Protein AF-A0A2R6BVG4-F1 (afdb_monomer_lite)

InterPro domains:
  IPR000515 ABC transporter type 1, transmembrane domain MetI-like [PF00528] (64-226)
  IPR000515 ABC transporter type 1, transmembrane domain MetI-like [PS50928] (46-227)
  IPR000515 ABC transporter type 1, transmembrane domain MetI-like [cd06261] (46-226)
  IPR035906 MetI-like superfamily [G3DSA:1.10.3720.10] (34-227)
  IPR035906 MetI-like superfamily [SSF161098] (40-226)

Secondary structure (DSSP, 8-state):
---TTS-HHHHHHHHHHHHHSSSS----B-STTTTSBHHHHHHHHHHHHHHHHHHHHHHHHHHHHHHHHHHHHTTTSHHHHHHHHHHHHHHTS-HHHHHHHHHIIIIIIS-SS-SS--GGGTSS-GGG-HHHHHHHHHHHHHHHHHHHHHHHHHHHHHHHHHHTTSHHHHHHHHTT--HHIIIIIIIHHHHTHHHHHHHHHHHHHHHHHHHHHHHHTT-SSHHHHH-

Sequence (227 aa):
MFGLNQPLWAQFILYLKQTFMSFPPSFGVSFSYYPLSVWTVVMEYLPWTLLLIIVSQGIAWPLGLLLGAVLAWRRGSLLDSAVMGVSTFMWGVPSYWLATLLIFVFAVKLHFFPAALTGNIVSGNPLLNISTILRHSFLPILTLVILNLPLHALVMRNTMVNIRQEDFVTAAEARGLKRTTLLFGHAARNAMLPSITNIALSFGTILSGAYLVEIVYSYPGMGYLIT

pLDDT: mean 86.71, std 9.21, range [50.5, 96.5]

Structure (mmCIF, N/CA/C/O backbone):
data_AF-A0A2R6BVG4-F1
#
_entry.id   AF-A0A2R6BVG4-F1
#
loop_
_atom_site.group_PDB
_atom_site.id
_atom_site.type_symbol
_atom_site.label_atom_id
_atom_site.label_alt_id
_atom_site.label_comp_id
_atom_site.label_asym_id
_atom_site.label_entity_id
_atom_site.label_seq_id
_atom_site.pdbx_PDB_ins_code
_atom_site.Cartn_x
_atom_site.Cartn_y
_atom_site.Cartn_z
_atom_site.occupancy
_atom_site.B_iso_or_equiv
_atom_site.auth_seq_id
_atom_site.auth_comp_id
_atom_site.auth_asym_id
_atom_site.auth_atom_id
_atom_site.pdbx_PDB_model_num
ATOM 1 N N . MET A 1 1 ? 33.932 -3.166 -23.507 1.00 60.66 1 MET A N 1
ATOM 2 C CA . MET A 1 1 ? 32.932 -3.028 -22.427 1.00 60.66 1 MET A CA 1
ATOM 3 C C . MET A 1 1 ? 32.716 -4.344 -21.681 1.00 60.66 1 MET A C 1
ATOM 5 O O . MET A 1 1 ? 32.915 -4.329 -20.481 1.00 60.66 1 MET A O 1
ATOM 9 N N . PHE A 1 2 ? 32.460 -5.476 -22.357 1.00 69.56 2 PHE A N 1
ATOM 10 C CA . PHE A 1 2 ? 32.123 -6.758 -21.696 1.00 69.56 2 PHE A CA 1
ATOM 11 C C . PHE A 1 2 ? 33.255 -7.798 -21.549 1.00 69.56 2 PHE A C 1
ATOM 13 O O . PHE A 1 2 ? 33.040 -8.851 -20.968 1.00 69.56 2 PHE A O 1
ATOM 20 N N . GLY A 1 3 ? 34.459 -7.553 -22.080 1.00 74.62 3 GLY A N 1
ATOM 21 C CA . GLY A 1 3 ? 35.582 -8.491 -21.909 1.00 74.62 3 GLY A CA 1
ATOM 22 C C . GLY A 1 3 ? 35.384 -9.871 -22.558 1.00 74.62 3 GLY A C 1
ATOM 23 O O . GLY A 1 3 ? 36.036 -10.816 -22.136 1.00 74.62 3 GLY A O 1
ATOM 24 N N . LEU A 1 4 ? 34.534 -9.985 -23.591 1.00 82.44 4 LEU A N 1
ATOM 25 C CA . LEU A 1 4 ? 34.110 -11.257 -24.214 1.00 82.44 4 LEU A CA 1
ATOM 26 C C . LEU A 1 4 ? 35.254 -12.150 -24.729 1.00 82.44 4 LEU A C 1
ATOM 28 O O . LEU A 1 4 ? 35.057 -13.342 -24.933 1.00 82.44 4 LEU A O 1
ATOM 32 N N . ASN A 1 5 ? 36.452 -11.589 -24.899 1.00 88.00 5 ASN A N 1
ATOM 33 C CA . ASN A 1 5 ? 37.649 -12.310 -25.336 1.00 88.00 5 ASN A CA 1
ATOM 34 C C . ASN A 1 5 ? 38.472 -12.893 -24.166 1.00 88.00 5 ASN A C 1
ATOM 36 O O . ASN A 1 5 ? 39.541 -13.451 -24.393 1.00 88.00 5 ASN A O 1
ATOM 40 N N . GLN A 1 6 ? 38.033 -12.716 -22.915 1.00 88.75 6 GLN A N 1
ATOM 41 C CA . GLN A 1 6 ? 38.738 -13.165 -21.710 1.00 88.75 6 GLN A CA 1
ATOM 42 C C . GLN A 1 6 ? 38.086 -14.421 -21.103 1.00 88.75 6 GLN A C 1
ATOM 44 O O . GLN A 1 6 ? 36.905 -14.672 -21.346 1.00 88.75 6 GLN A O 1
ATOM 49 N N . PRO A 1 7 ? 38.808 -15.197 -20.270 1.00 92.75 7 PRO A N 1
ATOM 50 C CA . PRO A 1 7 ? 38.220 -16.298 -19.505 1.00 92.75 7 PRO A CA 1
ATOM 51 C C . PRO A 1 7 ? 37.043 -15.840 -18.624 1.00 92.75 7 PRO A C 1
ATOM 53 O O . PRO A 1 7 ? 37.047 -14.717 -18.122 1.00 92.75 7 PRO A O 1
ATOM 56 N N . LEU A 1 8 ? 36.072 -16.726 -18.367 1.00 90.12 8 LEU A N 1
ATOM 57 C CA . LEU A 1 8 ? 34.840 -16.409 -17.616 1.00 90.12 8 LEU A CA 1
ATOM 58 C C . LEU A 1 8 ? 35.095 -15.749 -16.252 1.00 90.12 8 LEU A C 1
ATOM 60 O O . LEU A 1 8 ? 34.403 -14.803 -15.882 1.00 90.12 8 LEU A O 1
ATOM 64 N N . TRP A 1 9 ? 36.109 -16.205 -15.513 1.00 91.50 9 TRP A N 1
ATOM 65 C CA . TRP A 1 9 ? 36.458 -15.625 -14.213 1.00 91.50 9 TRP A CA 1
ATOM 66 C C . TRP A 1 9 ? 36.916 -14.164 -14.339 1.00 91.50 9 TRP A C 1
ATOM 68 O O . TRP A 1 9 ? 36.569 -13.331 -13.505 1.00 91.50 9 TRP A O 1
ATOM 78 N N . ALA A 1 10 ? 37.645 -13.830 -15.407 1.00 90.00 10 ALA A N 1
ATOM 79 C CA . ALA A 1 10 ? 38.103 -12.472 -15.670 1.00 90.00 10 ALA A CA 1
ATOM 80 C C . ALA A 1 10 ? 36.938 -11.574 -16.115 1.00 90.00 10 ALA A C 1
ATOM 82 O O . ALA A 1 10 ? 36.841 -10.438 -15.652 1.00 90.00 10 ALA A O 1
ATOM 83 N N . GLN A 1 11 ? 36.002 -12.101 -16.917 1.00 89.12 11 GLN A N 1
ATOM 84 C CA . GLN A 1 11 ? 34.755 -11.403 -17.261 1.00 89.12 11 GLN A CA 1
ATOM 85 C C . GLN A 1 11 ? 33.921 -11.086 -16.013 1.00 89.12 11 GLN A C 1
ATOM 87 O O . GLN A 1 11 ? 33.434 -9.967 -15.865 1.00 89.12 11 GLN A O 1
ATOM 92 N N . PHE A 1 12 ? 33.811 -12.036 -15.082 1.00 88.38 12 PHE A N 1
ATOM 93 C CA . PHE A 1 12 ? 33.086 -11.845 -13.828 1.00 88.38 12 PHE A CA 1
ATOM 94 C C . PHE A 1 12 ? 33.733 -10.776 -12.935 1.00 88.38 12 PHE A C 1
ATOM 96 O O . PHE A 1 12 ? 33.045 -9.879 -12.451 1.00 88.38 12 PHE A O 1
ATOM 103 N N . ILE A 1 13 ? 35.060 -10.808 -12.762 1.00 90.88 13 ILE A N 1
ATOM 104 C CA . ILE A 1 13 ? 35.781 -9.774 -11.997 1.00 90.88 13 ILE A CA 1
ATOM 105 C C . ILE A 1 13 ? 35.612 -8.398 -12.649 1.00 90.88 13 ILE A C 1
ATOM 107 O O . ILE A 1 13 ? 35.398 -7.402 -11.956 1.00 90.88 13 ILE A O 1
ATOM 111 N N . LEU A 1 14 ? 35.684 -8.331 -13.979 1.00 88.19 14 LEU A N 1
ATOM 112 C CA . LEU A 1 14 ? 35.502 -7.095 -14.731 1.00 88.19 14 LEU A CA 1
ATOM 113 C C . LEU A 1 14 ? 34.074 -6.547 -14.579 1.00 88.19 14 LEU A C 1
ATOM 115 O O . LEU A 1 14 ? 33.922 -5.350 -14.339 1.00 88.19 14 LEU A O 1
ATOM 119 N N . TYR A 1 15 ? 33.057 -7.411 -14.612 1.00 87.38 15 TYR A N 1
ATOM 120 C CA . TYR A 1 15 ? 31.666 -7.059 -14.317 1.00 87.38 15 TYR A CA 1
ATOM 121 C C . TYR A 1 15 ? 31.497 -6.512 -12.893 1.00 87.38 15 TYR A C 1
ATOM 123 O O . TYR A 1 15 ? 30.924 -5.436 -12.710 1.00 87.38 15 TYR A O 1
ATOM 131 N N . LEU A 1 16 ? 32.043 -7.192 -11.878 1.00 88.50 16 LEU A N 1
ATOM 132 C CA . LEU A 1 16 ? 31.982 -6.722 -10.489 1.00 88.50 16 LEU A CA 1
ATOM 133 C C . LEU A 1 16 ? 32.677 -5.366 -10.317 1.00 88.50 16 LEU A C 1
ATOM 135 O O . LEU A 1 16 ? 32.134 -4.467 -9.676 1.00 88.50 16 LEU A O 1
ATOM 139 N N . LYS A 1 17 ? 33.852 -5.182 -10.929 1.00 87.75 17 LYS A N 1
ATOM 140 C CA . LYS A 1 17 ? 34.590 -3.913 -10.898 1.00 87.75 17 LYS A CA 1
ATOM 141 C C . LYS A 1 17 ? 33.795 -2.782 -11.559 1.00 87.75 17 LYS A C 1
ATOM 143 O O . LYS A 1 17 ? 33.723 -1.684 -11.018 1.00 87.75 17 LYS A O 1
ATOM 148 N N . GLN A 1 18 ? 33.170 -3.039 -12.702 1.00 85.62 18 GLN A N 1
ATOM 149 C CA . GLN A 1 18 ? 32.345 -2.049 -13.401 1.00 85.62 18 GLN A CA 1
ATOM 150 C C . GLN A 1 18 ? 31.042 -1.725 -12.659 1.00 85.62 18 GLN A C 1
ATOM 152 O O . GLN A 1 18 ? 30.595 -0.580 -12.682 1.00 85.62 18 GLN A O 1
ATOM 157 N N . THR A 1 19 ? 30.469 -2.703 -11.960 1.00 86.19 19 THR A N 1
ATOM 158 C CA . THR A 1 19 ? 29.227 -2.534 -11.196 1.00 86.19 19 THR A CA 1
ATOM 159 C C . THR A 1 19 ? 29.463 -1.775 -9.891 1.00 86.19 19 THR A C 1
ATOM 161 O O . THR A 1 19 ? 28.726 -0.846 -9.581 1.00 86.19 19 THR A O 1
ATOM 164 N N . PHE A 1 20 ? 30.493 -2.142 -9.122 1.00 87.62 20 PHE A N 1
ATOM 165 C CA . PHE A 1 20 ? 30.677 -1.641 -7.753 1.00 87.62 20 PHE A CA 1
ATOM 166 C C . PHE A 1 20 ? 31.78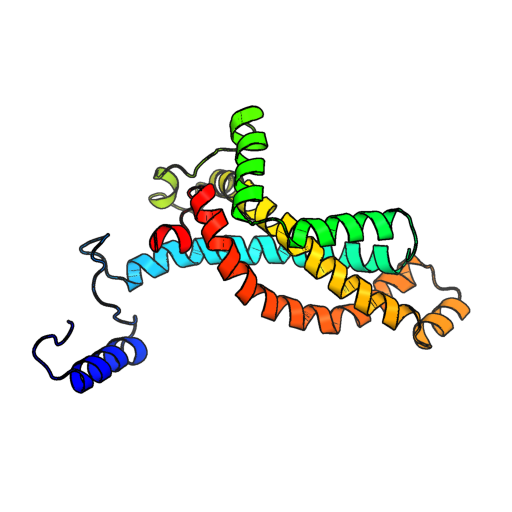0 -0.591 -7.601 1.00 87.62 20 PHE A C 1
ATOM 168 O O . PHE A 1 20 ? 31.728 0.203 -6.668 1.00 87.62 20 PHE A O 1
ATOM 175 N N . MET A 1 21 ? 32.784 -0.573 -8.485 1.00 83.50 21 MET A N 1
ATOM 176 C CA . MET A 1 21 ? 33.918 0.362 -8.390 1.00 83.50 21 MET A CA 1
ATOM 177 C C . MET A 1 21 ? 33.816 1.546 -9.363 1.00 83.50 21 MET A C 1
ATOM 179 O O . MET A 1 21 ? 34.742 2.348 -9.437 1.00 83.50 21 MET A O 1
ATOM 183 N N . SER A 1 22 ? 32.718 1.664 -10.117 1.00 81.00 22 SER A N 1
ATOM 184 C CA . SER A 1 22 ? 32.460 2.791 -11.026 1.00 81.00 22 SER A CA 1
ATOM 185 C C . SER A 1 22 ? 31.241 3.583 -10.552 1.00 81.00 22 SER A C 1
ATOM 187 O O . SER A 1 22 ? 30.259 2.987 -10.117 1.00 81.00 22 SER A O 1
ATOM 189 N N . PHE A 1 23 ? 31.291 4.916 -10.641 1.00 79.12 23 PHE A N 1
ATOM 190 C CA . PHE A 1 23 ? 30.150 5.786 -10.344 1.00 79.12 23 PHE A CA 1
ATOM 191 C C . PHE A 1 23 ? 29.874 6.714 -11.541 1.00 79.12 23 PHE A C 1
ATOM 193 O O . PHE A 1 23 ? 30.720 7.559 -11.841 1.00 79.12 23 PHE A O 1
ATOM 200 N N . PRO A 1 24 ? 28.728 6.574 -12.237 1.00 80.81 24 PRO A N 1
ATOM 201 C CA . PRO A 1 24 ? 27.657 5.600 -11.999 1.00 80.81 24 PRO A CA 1
ATOM 202 C C . PRO A 1 24 ? 28.066 4.143 -12.311 1.00 80.81 24 PRO A C 1
ATOM 204 O O . PRO A 1 24 ? 28.968 3.926 -13.127 1.00 80.81 24 PRO A O 1
ATOM 207 N N . PRO A 1 25 ? 27.405 3.145 -11.691 1.00 84.06 25 PRO A N 1
ATOM 208 C CA . PRO A 1 25 ? 27.574 1.733 -12.026 1.00 84.06 25 PRO A CA 1
ATOM 209 C C . PRO A 1 25 ? 27.437 1.488 -13.530 1.00 84.06 25 PRO A C 1
ATOM 211 O O . PRO A 1 25 ? 26.435 1.859 -14.148 1.00 84.06 25 PRO A O 1
ATOM 214 N N . SER A 1 26 ? 28.443 0.859 -14.137 1.00 84.88 26 SER A N 1
ATOM 215 C CA . SER A 1 26 ? 28.417 0.564 -15.567 1.00 84.88 26 SER A CA 1
ATOM 216 C C . SER A 1 26 ? 27.823 -0.819 -15.802 1.00 84.88 26 SER A C 1
ATOM 218 O O . SER A 1 26 ? 28.514 -1.831 -15.768 1.00 84.88 26 SER A O 1
ATOM 220 N N . PHE A 1 27 ? 26.521 -0.845 -16.072 1.00 83.00 27 PHE A N 1
ATOM 221 C CA . PHE A 1 27 ? 25.791 -2.049 -16.481 1.00 83.00 27 PHE A CA 1
ATOM 222 C C . PHE A 1 27 ? 25.880 -2.325 -17.994 1.00 83.00 27 PHE A C 1
ATOM 224 O O . PHE A 1 27 ? 25.230 -3.231 -18.508 1.00 83.00 27 PHE A O 1
ATOM 231 N N . GLY A 1 28 ? 26.679 -1.543 -18.726 1.00 84.19 28 GLY A N 1
ATOM 232 C CA . GLY A 1 28 ? 26.742 -1.599 -20.184 1.00 84.19 28 GLY A CA 1
ATOM 233 C C . GLY A 1 28 ? 25.666 -0.757 -20.876 1.00 84.19 28 GLY A C 1
ATOM 234 O O . GLY A 1 28 ? 25.047 0.134 -20.284 1.00 84.19 28 GLY A O 1
ATOM 235 N N . VAL A 1 29 ? 25.486 -1.023 -22.168 1.00 85.50 29 VAL A N 1
ATOM 236 C CA . VAL A 1 29 ? 24.479 -0.375 -23.018 1.00 85.50 29 VAL A CA 1
ATOM 237 C C . VAL A 1 29 ? 23.187 -1.179 -23.024 1.00 85.50 29 VAL A C 1
ATOM 239 O O . VAL A 1 29 ? 23.215 -2.408 -22.972 1.00 85.50 29 VAL A O 1
ATOM 242 N N . SER A 1 30 ? 22.057 -0.483 -23.085 1.00 83.56 30 SER A N 1
ATOM 243 C CA . SER A 1 30 ? 20.764 -1.118 -23.298 1.00 83.56 30 SER A CA 1
ATOM 244 C C . SER A 1 30 ? 20.656 -1.553 -24.755 1.00 83.56 30 SER A C 1
ATOM 246 O O . SER A 1 30 ? 20.828 -0.737 -25.660 1.00 83.56 30 SER A O 1
ATOM 248 N N . PHE A 1 31 ? 20.364 -2.831 -24.990 1.00 83.44 31 PHE A N 1
ATOM 249 C CA . PHE A 1 31 ? 20.122 -3.337 -26.343 1.00 83.44 31 PHE A CA 1
ATOM 250 C C . PHE A 1 31 ? 18.763 -2.879 -26.886 1.00 83.44 31 PHE A C 1
ATOM 252 O O . PHE A 1 31 ? 18.656 -2.595 -28.075 1.00 83.44 31 PHE A O 1
ATOM 259 N N . SER A 1 32 ? 17.756 -2.740 -26.017 1.00 82.88 32 SER A N 1
ATOM 260 C CA . SER A 1 32 ? 16.410 -2.282 -26.392 1.00 82.88 32 SER A CA 1
ATOM 261 C C . SER A 1 32 ? 16.340 -0.771 -26.639 1.00 82.88 32 SER A C 1
ATOM 263 O O . SER A 1 32 ? 15.537 -0.319 -27.446 1.00 82.88 32 SER A O 1
ATOM 265 N N . TYR A 1 33 ? 17.197 0.008 -25.968 1.00 81.62 33 TYR A N 1
ATOM 266 C CA . TYR A 1 33 ? 17.212 1.478 -26.023 1.00 81.62 33 TYR A CA 1
ATOM 267 C C . TYR A 1 33 ? 18.557 2.034 -26.508 1.00 81.62 33 TYR A C 1
ATOM 269 O O . TYR A 1 33 ? 19.020 3.076 -26.041 1.00 81.62 33 TYR A O 1
ATOM 277 N N . TYR A 1 34 ? 19.224 1.328 -27.421 1.00 82.81 34 TYR A N 1
ATOM 278 C CA . TYR A 1 34 ? 20.521 1.755 -27.942 1.00 82.81 34 TYR A CA 1
ATOM 279 C C . TYR A 1 34 ? 20.440 3.180 -28.539 1.00 82.81 34 TYR A C 1
ATOM 281 O O . TYR A 1 34 ? 19.509 3.451 -29.301 1.00 82.81 34 TYR A O 1
ATOM 289 N N . PRO A 1 35 ? 21.389 4.098 -28.241 1.00 85.88 35 PRO A N 1
ATOM 290 C CA . PRO A 1 35 ? 22.682 3.889 -27.573 1.00 85.88 35 PRO A CA 1
ATOM 291 C C . PRO A 1 35 ? 22.703 4.170 -26.055 1.00 85.88 35 PRO A C 1
ATOM 293 O O . PRO A 1 35 ? 23.782 4.342 -25.486 1.00 85.88 35 PRO A O 1
ATOM 296 N N . LEU A 1 36 ? 21.552 4.256 -25.380 1.00 87.25 36 LEU A N 1
ATOM 297 C CA . LEU A 1 36 ? 21.493 4.618 -23.960 1.00 87.25 36 LEU A CA 1
ATOM 298 C C . LEU A 1 36 ? 22.142 3.559 -23.056 1.00 87.25 36 LEU A C 1
ATOM 300 O O . LEU A 1 36 ? 22.084 2.354 -23.313 1.00 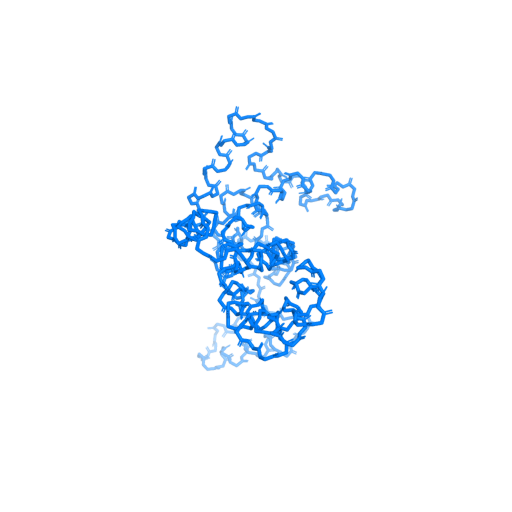87.25 36 LEU A O 1
ATOM 304 N N . SER A 1 37 ? 22.749 4.014 -21.956 1.00 89.38 37 SER A N 1
ATOM 305 C CA . SER A 1 37 ? 23.286 3.115 -20.930 1.00 89.38 37 SER A CA 1
ATOM 306 C C . SER A 1 37 ? 22.157 2.488 -20.109 1.00 89.38 37 SER A C 1
ATOM 308 O O . SER A 1 37 ? 21.145 3.141 -19.849 1.00 89.38 37 SER A O 1
ATOM 310 N N . VAL A 1 38 ? 22.338 1.247 -19.647 1.00 87.50 38 VAL A N 1
ATOM 311 C CA . VAL A 1 38 ? 21.352 0.577 -18.776 1.00 87.50 38 VAL A CA 1
ATOM 312 C C . VAL A 1 38 ? 21.106 1.391 -17.504 1.00 87.50 38 VAL A C 1
ATOM 314 O O . VAL A 1 38 ? 19.967 1.510 -17.072 1.00 87.50 38 VAL A O 1
ATOM 317 N N . TRP A 1 39 ? 22.144 2.017 -16.938 1.00 88.62 39 TRP A N 1
ATOM 318 C CA . TRP A 1 39 ? 21.998 2.889 -15.770 1.00 88.62 39 TRP A CA 1
ATOM 319 C C . TRP A 1 39 ? 21.050 4.063 -16.028 1.00 88.62 39 TRP A C 1
ATOM 321 O O . TRP A 1 39 ? 20.163 4.322 -15.218 1.00 88.62 39 TRP A O 1
ATOM 331 N N . THR A 1 40 ? 21.227 4.757 -17.157 1.00 88.56 40 THR A N 1
ATOM 332 C CA . THR A 1 40 ? 20.379 5.892 -17.551 1.00 88.56 40 THR A CA 1
ATOM 333 C C . THR A 1 40 ? 18.924 5.460 -17.652 1.00 88.56 40 THR A C 1
ATOM 335 O O . THR A 1 40 ? 18.052 6.106 -17.085 1.00 88.56 40 THR A O 1
ATOM 338 N N . VAL A 1 41 ? 18.692 4.330 -18.315 1.00 87.12 41 VAL A N 1
ATOM 339 C CA . VAL A 1 41 ? 17.358 3.773 -18.516 1.00 87.12 41 VAL A CA 1
ATOM 340 C C . VAL A 1 41 ? 16.735 3.352 -17.179 1.00 87.12 41 VAL A C 1
ATOM 342 O O . VAL A 1 41 ? 15.616 3.736 -16.874 1.00 87.12 41 VAL A O 1
ATOM 345 N N . VAL A 1 42 ? 17.459 2.641 -16.311 1.00 89.31 42 VAL A N 1
ATOM 346 C CA . VAL A 1 42 ? 16.944 2.253 -14.984 1.00 89.31 42 VAL A CA 1
ATOM 347 C C . VAL A 1 42 ? 16.585 3.480 -14.143 1.00 89.31 42 VAL A C 1
ATOM 349 O O . VAL A 1 42 ? 15.521 3.511 -13.529 1.00 89.31 42 VAL A O 1
ATOM 352 N N . MET A 1 43 ? 17.435 4.510 -14.130 1.00 89.75 43 MET A N 1
ATOM 353 C CA . MET A 1 43 ? 17.186 5.730 -13.356 1.00 89.75 43 MET A CA 1
ATOM 354 C C . MET A 1 43 ? 16.023 6.576 -13.884 1.00 89.75 43 MET A C 1
ATOM 356 O O . MET A 1 43 ? 15.489 7.391 -13.136 1.00 89.75 43 MET A O 1
ATOM 360 N N . GLU A 1 44 ? 15.597 6.367 -15.127 1.00 86.44 44 GLU A N 1
ATOM 361 C CA . GLU A 1 44 ? 14.415 7.012 -15.697 1.00 86.44 44 GLU A CA 1
ATOM 362 C C . GLU A 1 44 ? 13.106 6.370 -15.194 1.00 86.44 44 GLU A C 1
ATOM 364 O O . GLU A 1 44 ? 12.160 7.085 -14.870 1.00 86.44 44 GLU A O 1
ATOM 369 N N . TYR A 1 45 ? 13.064 5.040 -15.040 1.00 87.00 45 TYR A N 1
ATOM 370 C CA . TYR A 1 45 ? 11.853 4.282 -14.664 1.00 87.00 45 TYR A CA 1
ATOM 371 C C . TYR A 1 45 ? 11.750 3.981 -13.156 1.00 87.00 45 TYR A C 1
ATOM 373 O O . TYR A 1 45 ? 10.654 3.826 -12.603 1.00 87.00 45 TYR A O 1
ATOM 381 N N . LEU A 1 46 ? 12.882 3.919 -12.449 1.00 90.06 46 LEU A N 1
ATOM 382 C CA . LEU A 1 46 ? 12.921 3.623 -11.015 1.00 90.06 46 LEU A CA 1
ATOM 383 C C . LEU A 1 46 ? 12.115 4.627 -10.163 1.00 90.06 46 LEU A C 1
ATOM 385 O O . LEU A 1 46 ? 11.341 4.172 -9.314 1.00 90.06 46 LEU A O 1
ATOM 389 N N . PRO A 1 47 ? 12.205 5.960 -10.374 1.00 89.81 47 PRO A N 1
ATOM 390 C CA . PRO A 1 47 ? 11.435 6.925 -9.589 1.00 89.81 47 PRO A CA 1
ATOM 391 C C . PRO A 1 47 ? 9.920 6.726 -9.697 1.00 89.81 47 PRO A C 1
ATOM 393 O O . PRO A 1 47 ? 9.211 6.896 -8.708 1.00 89.81 47 PRO A O 1
ATOM 396 N N . TRP A 1 48 ? 9.419 6.313 -10.864 1.00 88.38 48 TRP A N 1
ATOM 397 C CA . TRP A 1 48 ? 7.996 6.047 -11.085 1.00 88.38 48 TRP A CA 1
ATOM 398 C C . TRP A 1 48 ? 7.493 4.863 -10.257 1.00 88.38 48 TRP A C 1
ATOM 400 O O . TRP A 1 48 ? 6.435 4.952 -9.629 1.00 88.38 48 TRP A O 1
ATOM 410 N N . THR A 1 49 ? 8.285 3.793 -10.203 1.00 90.94 49 THR A N 1
ATOM 411 C CA . THR A 1 49 ? 8.001 2.598 -9.388 1.00 90.94 49 THR A CA 1
ATOM 412 C C . THR A 1 49 ? 7.999 2.948 -7.904 1.00 90.94 49 THR A C 1
ATOM 414 O O . THR A 1 49 ? 7.074 2.611 -7.164 1.00 90.94 49 THR A O 1
ATOM 417 N N . LEU A 1 50 ? 9.023 3.688 -7.462 1.00 91.94 50 LEU A N 1
ATOM 418 C CA . LEU A 1 50 ? 9.138 4.140 -6.077 1.00 91.94 50 LEU A CA 1
ATOM 419 C C . LEU A 1 50 ? 7.976 5.053 -5.685 1.00 91.94 50 LEU A C 1
ATOM 421 O O . LEU A 1 50 ? 7.442 4.899 -4.592 1.00 91.94 50 LEU A O 1
ATOM 425 N N . LEU A 1 51 ? 7.543 5.954 -6.570 1.00 90.69 51 LEU A N 1
ATOM 426 C CA . LEU A 1 51 ? 6.381 6.809 -6.335 1.00 90.69 51 LEU A CA 1
ATOM 427 C C . LEU A 1 51 ? 5.124 5.966 -6.111 1.00 90.69 51 LEU A C 1
ATOM 429 O O . LEU A 1 51 ? 4.438 6.169 -5.110 1.00 90.69 51 LEU A O 1
ATOM 433 N N . LEU A 1 52 ? 4.840 4.996 -6.987 1.00 91.56 52 LEU A N 1
ATOM 434 C CA . LEU A 1 52 ? 3.686 4.110 -6.818 1.00 91.56 52 LEU A CA 1
ATOM 435 C C . LEU A 1 52 ? 3.728 3.375 -5.485 1.00 91.56 52 LEU A C 1
ATOM 437 O O . LEU A 1 52 ? 2.740 3.377 -4.750 1.00 91.56 52 LEU A O 1
ATOM 441 N N . ILE A 1 53 ? 4.864 2.763 -5.163 1.00 93.31 53 ILE A N 1
ATOM 442 C CA . ILE A 1 53 ? 5.018 1.959 -3.954 1.00 93.31 53 ILE A CA 1
ATOM 443 C C . ILE A 1 53 ? 4.918 2.834 -2.706 1.00 93.31 53 ILE A C 1
ATOM 445 O O . ILE A 1 53 ? 4.125 2.544 -1.821 1.00 93.31 53 ILE A O 1
ATOM 449 N N . ILE A 1 54 ? 5.670 3.930 -2.630 1.00 93.94 54 ILE A N 1
ATOM 450 C CA . ILE A 1 54 ? 5.701 4.790 -1.443 1.00 93.94 54 ILE A CA 1
ATOM 451 C C . ILE A 1 54 ? 4.337 5.437 -1.210 1.00 93.94 54 ILE A C 1
ATOM 453 O O . ILE A 1 54 ? 3.864 5.456 -0.075 1.00 93.94 54 ILE A O 1
ATOM 457 N N . VAL A 1 55 ? 3.679 5.940 -2.259 1.00 94.31 55 VAL A N 1
ATOM 458 C CA . VAL A 1 55 ? 2.371 6.594 -2.118 1.00 94.31 55 VAL A CA 1
ATOM 459 C C . VAL A 1 55 ? 1.292 5.578 -1.762 1.00 94.31 55 VAL A C 1
ATOM 461 O O . VAL A 1 55 ? 0.525 5.809 -0.828 1.00 94.31 55 VAL A O 1
ATOM 464 N N . SER A 1 56 ? 1.242 4.434 -2.450 1.00 94.94 56 SER A N 1
ATOM 465 C CA . SER A 1 56 ? 0.268 3.386 -2.124 1.00 94.94 56 SER A CA 1
ATOM 466 C C . SER A 1 56 ? 0.458 2.874 -0.699 1.00 94.94 56 SER A C 1
ATOM 468 O O . SER A 1 56 ? -0.513 2.761 0.049 1.00 94.94 56 SER A O 1
ATOM 470 N N . GLN A 1 57 ? 1.702 2.668 -0.274 1.00 94.06 57 GLN A N 1
ATOM 471 C CA . GLN A 1 57 ? 2.017 2.154 1.049 1.00 94.06 57 GLN A CA 1
ATOM 472 C C . GLN A 1 57 ? 1.807 3.197 2.156 1.00 94.06 57 GLN A C 1
ATOM 474 O O . GLN A 1 57 ? 1.283 2.870 3.222 1.00 94.06 57 GLN A O 1
ATOM 479 N N . GLY A 1 58 ? 2.102 4.467 1.873 1.00 94.88 58 GLY A N 1
ATOM 480 C CA . GLY A 1 58 ? 1.803 5.604 2.743 1.00 94.88 58 GLY A CA 1
ATOM 481 C C . GLY A 1 58 ? 0.306 5.844 2.959 1.00 94.88 58 GLY A C 1
ATOM 482 O O . GLY A 1 58 ? -0.064 6.459 3.952 1.00 94.88 58 GLY A O 1
ATOM 483 N N . ILE A 1 59 ? -0.559 5.324 2.083 1.00 96.50 59 ILE A N 1
ATOM 484 C CA . ILE A 1 59 ? -2.021 5.360 2.242 1.00 96.50 59 ILE A CA 1
ATOM 485 C C . ILE A 1 59 ? -2.529 4.068 2.894 1.00 96.50 59 ILE A C 1
ATOM 487 O O . ILE A 1 59 ? -3.290 4.109 3.862 1.00 96.50 59 ILE A O 1
ATOM 491 N N . ALA A 1 60 ? -2.105 2.911 2.384 1.00 95.12 60 ALA A N 1
ATOM 492 C CA . ALA A 1 60 ? -2.596 1.610 2.823 1.00 95.12 60 ALA A CA 1
ATOM 493 C C . ALA A 1 60 ? -2.246 1.316 4.284 1.00 95.12 60 ALA A C 1
ATOM 495 O O . ALA A 1 60 ? -3.083 0.784 5.013 1.00 95.12 60 ALA A O 1
ATOM 496 N N . TRP A 1 61 ? -1.037 1.674 4.727 1.00 94.81 61 TRP A N 1
ATOM 497 C CA . TRP A 1 61 ? -0.590 1.386 6.087 1.00 94.81 61 TRP A CA 1
ATOM 498 C C . TRP A 1 61 ? -1.369 2.181 7.149 1.00 94.81 61 TRP A C 1
ATOM 500 O O . TRP A 1 61 ? -1.957 1.537 8.020 1.00 94.81 61 TRP A O 1
ATOM 510 N N . PRO A 1 62 ? -1.500 3.525 7.085 1.00 95.06 62 PRO A N 1
ATOM 511 C CA . PRO A 1 62 ? -2.305 4.262 8.060 1.00 95.06 62 PRO A CA 1
ATOM 512 C C . PRO A 1 62 ? -3.782 3.864 8.043 1.00 95.06 62 PRO A C 1
ATOM 514 O O . PRO A 1 62 ? -4.384 3.705 9.103 1.00 95.06 62 PRO A O 1
ATOM 517 N N . LEU A 1 63 ? -4.374 3.658 6.860 1.00 95.94 63 LEU A N 1
ATOM 518 C CA . LEU A 1 63 ? -5.769 3.220 6.763 1.00 95.94 63 LEU A CA 1
ATOM 519 C C . LEU A 1 63 ? -5.961 1.820 7.348 1.00 95.94 63 LEU A C 1
ATOM 521 O O . LEU A 1 63 ? -6.906 1.598 8.104 1.00 95.94 63 LEU A O 1
ATOM 525 N N . GLY A 1 64 ? -5.043 0.896 7.059 1.00 94.75 64 GLY A N 1
ATOM 526 C CA . GLY A 1 64 ? -5.033 -0.440 7.640 1.00 94.75 64 GLY A CA 1
ATOM 527 C C . GLY A 1 64 ? -4.893 -0.400 9.160 1.00 94.75 64 GLY A C 1
ATOM 528 O O . GLY A 1 64 ? -5.658 -1.060 9.855 1.00 94.75 64 GLY A O 1
ATOM 529 N N . LEU A 1 65 ? -4.002 0.437 9.699 1.00 94.44 65 LEU A N 1
ATOM 530 C CA . LEU A 1 65 ? -3.860 0.635 11.143 1.00 94.44 65 LEU A CA 1
ATOM 531 C C . LEU A 1 65 ? -5.163 1.119 11.793 1.00 94.44 65 LEU A C 1
ATOM 533 O O . LEU A 1 65 ? -5.608 0.565 12.799 1.00 94.44 65 LEU A O 1
ATOM 537 N N . LEU A 1 66 ? -5.789 2.147 11.218 1.00 94.19 66 LEU A N 1
ATOM 538 C CA . LEU A 1 66 ? -7.033 2.705 11.745 1.00 94.19 66 LEU A CA 1
ATOM 539 C C . LEU A 1 66 ? -8.166 1.677 11.698 1.00 94.19 66 LEU A C 1
ATOM 541 O O . LEU A 1 66 ? -8.853 1.472 12.699 1.00 94.19 66 LEU A O 1
ATOM 545 N N . LEU A 1 67 ? -8.329 0.997 10.562 1.00 94.19 67 LEU A N 1
ATOM 546 C CA . LEU A 1 67 ? -9.337 -0.045 10.400 1.00 94.19 67 LEU A CA 1
ATOM 547 C C . LEU 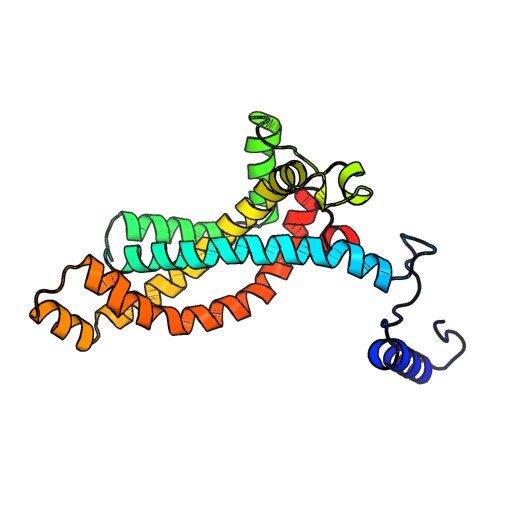A 1 67 ? -9.087 -1.200 11.372 1.00 94.19 67 LEU A C 1
ATOM 549 O O . LEU A 1 67 ? -9.977 -1.537 12.145 1.00 94.19 67 LEU A O 1
ATOM 553 N N . GLY A 1 68 ? -7.871 -1.744 11.421 1.00 94.38 68 GLY A N 1
ATOM 554 C CA . GLY A 1 68 ? -7.498 -2.837 12.322 1.00 94.38 68 GLY A CA 1
ATOM 555 C C . GLY A 1 68 ? -7.728 -2.512 13.799 1.00 94.38 68 GLY A C 1
ATOM 556 O O . GLY A 1 68 ? -8.286 -3.331 14.532 1.00 94.38 68 GLY A O 1
ATOM 557 N N . ALA A 1 69 ? -7.384 -1.294 14.230 1.00 94.25 69 ALA A N 1
ATOM 558 C CA . ALA A 1 69 ? -7.630 -0.836 15.596 1.00 94.25 69 ALA A CA 1
ATOM 559 C C . ALA A 1 69 ? -9.130 -0.792 15.931 1.00 94.25 69 ALA A C 1
ATOM 561 O O . ALA A 1 69 ? -9.548 -1.261 16.993 1.00 94.25 69 ALA A O 1
ATOM 562 N N . VAL A 1 70 ? -9.954 -0.266 15.017 1.00 93.12 70 VAL A N 1
ATOM 563 C CA . VAL A 1 70 ? -11.413 -0.193 15.189 1.00 93.12 70 VAL A CA 1
ATOM 564 C C . VAL A 1 70 ? -12.048 -1.588 15.192 1.00 93.12 70 VAL A C 1
ATOM 566 O O . VAL A 1 70 ? -12.912 -1.854 16.032 1.00 93.12 70 VAL A O 1
ATOM 569 N N . LEU A 1 71 ? -11.607 -2.486 14.305 1.00 92.88 71 LEU A N 1
ATOM 570 C CA . LEU A 1 71 ? -12.084 -3.873 14.219 1.00 92.88 71 LEU A CA 1
ATOM 571 C C . LEU A 1 71 ? -11.796 -4.643 15.507 1.00 92.88 71 LEU A C 1
ATOM 573 O O . LEU A 1 71 ? -12.689 -5.282 16.055 1.00 92.88 71 LEU A O 1
ATOM 577 N N . ALA A 1 72 ? -10.578 -4.519 16.038 1.00 92.19 72 ALA A N 1
ATOM 578 C CA . ALA A 1 72 ? -10.197 -5.157 17.292 1.00 92.19 72 ALA A CA 1
ATOM 579 C C . ALA A 1 72 ? -10.989 -4.621 18.490 1.00 92.19 72 ALA A C 1
ATOM 581 O O . ALA A 1 72 ? -11.361 -5.383 19.381 1.00 92.19 72 ALA A O 1
ATOM 582 N N . TRP A 1 73 ? -11.290 -3.319 18.512 1.00 90.00 73 TRP A N 1
ATOM 583 C CA . TRP A 1 73 ? -12.086 -2.718 19.584 1.00 90.00 73 TRP A CA 1
ATOM 584 C C . TRP A 1 73 ? -13.557 -3.147 19.554 1.00 90.00 73 TRP A C 1
ATOM 586 O O . TRP A 1 73 ? -14.235 -3.152 20.580 1.00 90.00 73 TRP A O 1
ATOM 596 N N . ARG A 1 74 ? -14.057 -3.512 18.369 1.00 87.31 74 ARG A N 1
ATOM 597 C CA . ARG A 1 74 ? -15.396 -4.072 18.142 1.00 87.31 74 ARG A CA 1
ATOM 598 C C . ARG A 1 74 ? -15.317 -5.555 17.770 1.00 87.31 74 ARG A C 1
ATOM 600 O O . ARG A 1 74 ? -16.080 -6.013 16.914 1.00 87.31 74 ARG A O 1
ATOM 607 N N . ARG A 1 75 ? -14.385 -6.292 18.386 1.00 87.50 75 ARG A N 1
ATOM 608 C CA . ARG A 1 75 ? -14.163 -7.715 18.105 1.00 87.50 75 ARG A CA 1
ATOM 609 C C . ARG A 1 75 ? -15.470 -8.498 18.219 1.00 87.50 75 ARG A C 1
ATOM 611 O O . ARG A 1 75 ? -16.219 -8.321 19.176 1.00 87.50 75 ARG A O 1
ATOM 618 N N . GLY A 1 76 ? -15.725 -9.367 17.244 1.00 86.12 76 GLY A N 1
ATOM 619 C CA . GLY A 1 76 ? -16.944 -10.182 17.188 1.00 86.12 76 GLY A CA 1
ATOM 620 C C . GLY A 1 76 ? -18.174 -9.451 16.643 1.00 86.12 76 GLY A C 1
ATOM 621 O O . GLY A 1 76 ? -19.244 -10.043 16.548 1.00 86.12 76 GLY A O 1
ATOM 622 N N . SER A 1 77 ? -18.046 -8.182 16.244 1.00 91.56 77 SER A N 1
ATOM 623 C CA . SER A 1 77 ? -19.099 -7.507 15.486 1.00 91.56 77 SER A CA 1
ATOM 624 C C . SER A 1 77 ? -19.236 -8.083 14.070 1.00 91.56 77 SER A C 1
ATOM 626 O O . SER A 1 77 ? -18.304 -8.672 13.513 1.00 91.56 77 SER A O 1
ATOM 628 N N . LEU A 1 78 ? -20.397 -7.861 13.445 1.00 91.31 78 LEU A N 1
ATOM 629 C CA . LEU A 1 78 ? -20.600 -8.181 12.027 1.00 91.31 78 LEU A CA 1
ATOM 630 C C . LEU A 1 78 ? -19.592 -7.450 11.132 1.00 91.31 78 LEU A C 1
ATOM 632 O O . LEU A 1 78 ? -19.126 -8.017 10.152 1.00 91.31 78 LEU A O 1
ATOM 636 N N . LEU A 1 79 ? -19.220 -6.220 11.497 1.00 88.69 79 LEU A N 1
ATOM 637 C CA . LEU A 1 79 ? -18.220 -5.432 10.780 1.00 88.69 79 LEU A CA 1
ATOM 638 C C . LEU A 1 79 ? -16.834 -6.089 10.874 1.00 88.69 79 LEU A C 1
ATOM 640 O O . LEU A 1 79 ? -16.169 -6.221 9.852 1.00 88.69 79 LEU A O 1
ATOM 644 N N . ASP A 1 80 ? -16.437 -6.559 12.063 1.00 91.81 80 ASP A N 1
ATOM 645 C CA . ASP A 1 80 ? -15.204 -7.338 12.258 1.00 91.81 80 ASP A CA 1
ATOM 646 C C . ASP A 1 80 ? -15.177 -8.576 11.351 1.00 91.81 80 ASP A C 1
ATOM 648 O O . ASP A 1 80 ? -14.275 -8.751 10.533 1.00 91.81 80 ASP A O 1
ATOM 652 N N . SER A 1 81 ? -16.233 -9.385 11.417 1.00 90.62 81 SER A N 1
ATOM 653 C CA . SER A 1 81 ? -16.338 -10.626 10.642 1.00 90.62 81 SER A CA 1
ATOM 654 C C . SER A 1 81 ? -16.364 -10.379 9.129 1.00 90.62 81 SER A C 1
ATOM 656 O O . SER A 1 81 ? -15.690 -11.084 8.380 1.00 90.62 81 SER A O 1
ATOM 658 N N . ALA A 1 82 ? -17.097 -9.359 8.671 1.00 90.31 82 ALA A N 1
ATOM 659 C CA . ALA A 1 82 ? -17.206 -9.016 7.257 1.00 90.31 82 ALA A CA 1
ATOM 660 C C . ALA A 1 82 ? -15.880 -8.496 6.694 1.00 90.31 82 ALA A C 1
ATOM 662 O O . ALA A 1 82 ? -15.421 -8.988 5.666 1.00 90.31 82 ALA A O 1
ATOM 663 N N . VAL A 1 83 ? -15.237 -7.540 7.374 1.00 90.00 83 VAL A N 1
ATOM 664 C CA . VAL A 1 83 ? -13.958 -6.991 6.909 1.00 90.00 83 VAL A CA 1
ATOM 665 C C . VAL A 1 83 ? -12.883 -8.068 6.928 1.00 90.00 83 VAL A C 1
ATOM 667 O O . VAL A 1 83 ? -12.099 -8.136 5.983 1.00 90.00 83 VAL A O 1
ATOM 670 N N . MET A 1 84 ? -12.869 -8.953 7.931 1.00 89.75 84 MET A N 1
ATOM 671 C CA . MET A 1 84 ? -11.913 -10.056 7.933 1.00 89.75 84 MET A CA 1
ATOM 672 C C . MET A 1 84 ? -12.175 -11.074 6.825 1.00 89.75 84 MET A C 1
ATOM 674 O O . MET A 1 84 ? -11.229 -11.468 6.150 1.00 89.75 84 MET A O 1
ATOM 678 N N . GLY A 1 85 ? -13.434 -11.433 6.570 1.00 90.69 85 GLY A N 1
ATOM 679 C CA . GLY A 1 85 ? -13.795 -12.316 5.460 1.00 90.69 85 GLY A CA 1
ATOM 680 C C . GLY A 1 85 ? -13.390 -11.739 4.099 1.00 90.69 85 GLY A C 1
ATOM 681 O O . GLY A 1 85 ? -12.742 -12.421 3.305 1.00 90.69 85 GLY A O 1
ATOM 682 N N . VAL A 1 86 ? -13.689 -10.456 3.861 1.00 89.62 86 VAL A N 1
ATOM 683 C CA . VAL A 1 86 ? -13.252 -9.734 2.653 1.00 89.62 86 VAL A CA 1
ATOM 684 C C . VAL A 1 86 ? -11.728 -9.684 2.572 1.00 89.62 86 VAL A C 1
ATOM 686 O O . VAL A 1 86 ? -11.174 -9.903 1.501 1.00 89.62 86 VAL A O 1
ATOM 689 N N . SER A 1 87 ? -11.041 -9.447 3.689 1.00 88.19 87 SER A N 1
ATOM 690 C CA . SER A 1 87 ? -9.578 -9.383 3.736 1.00 88.19 87 SER A CA 1
ATOM 691 C C . SER A 1 87 ? -8.929 -10.713 3.355 1.00 88.19 87 SER A C 1
ATOM 693 O O . SER A 1 87 ? -7.995 -10.734 2.558 1.00 88.19 87 SER A O 1
ATOM 695 N N . THR A 1 88 ? -9.449 -11.827 3.874 1.00 88.00 88 THR A N 1
ATOM 696 C CA . THR A 1 88 ? -8.977 -13.174 3.527 1.00 88.00 88 THR A CA 1
ATOM 697 C C . THR A 1 88 ? -9.250 -13.503 2.062 1.00 88.00 88 THR A C 1
ATOM 699 O O . THR A 1 88 ? -8.384 -14.065 1.399 1.00 88.00 88 THR A O 1
ATOM 702 N N . PHE A 1 89 ? -10.413 -13.114 1.533 1.00 90.31 89 PHE A N 1
ATOM 703 C CA . PH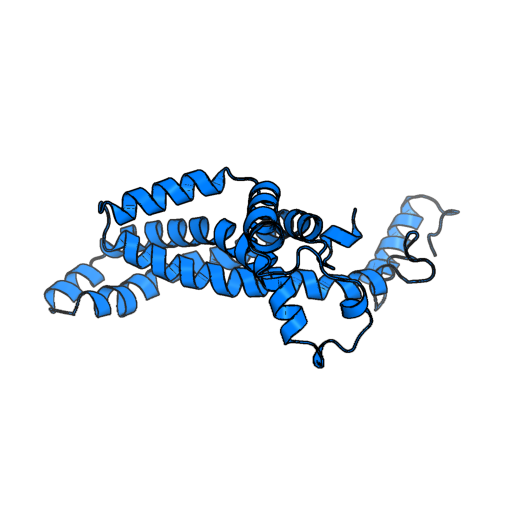E A 1 89 ? -10.722 -13.281 0.114 1.00 90.31 89 PHE A CA 1
ATOM 704 C C . PHE A 1 89 ? -9.774 -12.465 -0.778 1.00 90.31 89 PHE A C 1
ATOM 706 O O . PHE A 1 89 ? -9.195 -13.010 -1.714 1.00 90.31 89 PHE A O 1
ATOM 713 N N . MET A 1 90 ? -9.559 -11.184 -0.454 1.00 88.62 90 MET A N 1
ATOM 714 C CA . MET A 1 90 ? -8.647 -10.291 -1.182 1.00 88.62 90 MET A CA 1
ATOM 715 C C . MET A 1 90 ? -7.210 -10.809 -1.214 1.00 88.62 90 MET A C 1
ATOM 717 O O . MET A 1 90 ? -6.508 -10.575 -2.191 1.00 88.62 90 MET A O 1
ATOM 721 N N . TRP A 1 91 ? -6.781 -11.554 -0.195 1.00 84.06 91 TRP A N 1
ATOM 722 C CA . TRP A 1 91 ? -5.442 -12.138 -0.162 1.00 84.06 91 TRP A CA 1
ATOM 723 C C . TRP A 1 91 ? -5.203 -13.180 -1.267 1.00 84.06 91 TRP A C 1
ATOM 725 O O . TRP A 1 91 ? -4.073 -13.350 -1.715 1.00 84.06 91 TRP A O 1
ATOM 735 N N . GLY A 1 92 ? -6.261 -13.846 -1.743 1.00 87.00 92 GLY A N 1
ATOM 736 C CA . GLY A 1 92 ? -6.192 -14.779 -2.871 1.00 87.00 92 GLY A CA 1
ATOM 737 C C . GLY A 1 92 ? -6.358 -14.122 -4.243 1.00 87.00 92 GLY A C 1
ATOM 738 O O . GLY A 1 92 ? -6.218 -14.803 -5.258 1.00 87.00 92 GLY A O 1
ATOM 739 N N . VAL A 1 93 ? -6.680 -12.825 -4.301 1.00 90.25 93 VAL A N 1
ATOM 740 C CA . VAL A 1 93 ? -6.939 -12.124 -5.561 1.00 90.25 93 VAL A CA 1
ATOM 741 C C . VAL A 1 93 ? -5.618 -11.724 -6.226 1.00 90.25 93 VAL A C 1
ATOM 743 O O . VAL A 1 93 ? -4.844 -10.965 -5.640 1.00 90.25 93 VAL A O 1
ATOM 746 N N . PRO A 1 94 ? -5.354 -12.160 -7.472 1.00 91.12 94 PRO A N 1
ATOM 747 C CA . PRO A 1 94 ? -4.168 -11.727 -8.200 1.00 91.12 94 PRO A CA 1
ATOM 748 C C . PRO A 1 94 ? -4.183 -10.217 -8.473 1.00 91.12 94 PRO A C 1
ATOM 750 O O . PRO A 1 94 ? -5.211 -9.655 -8.862 1.00 91.12 94 PRO A O 1
ATOM 753 N N . SER A 1 95 ? -3.027 -9.558 -8.347 1.00 90.44 95 SER A N 1
ATOM 754 C CA . SER A 1 95 ? -2.921 -8.101 -8.517 1.00 90.44 95 SER A CA 1
ATOM 755 C C . SER A 1 95 ? -3.332 -7.629 -9.914 1.00 90.44 95 SER A C 1
ATOM 757 O O . SER A 1 95 ? -4.082 -6.661 -10.040 1.00 90.44 95 SER A O 1
ATOM 759 N N . TYR A 1 96 ? -2.909 -8.348 -10.960 1.00 90.44 96 TYR A N 1
ATOM 760 C CA . TYR A 1 96 ? -3.270 -8.044 -12.348 1.00 90.44 96 TYR A CA 1
ATOM 761 C C . TYR A 1 96 ? -4.776 -8.183 -12.603 1.00 90.44 96 TYR A C 1
ATOM 763 O O . TYR A 1 96 ? -5.338 -7.422 -13.387 1.00 90.44 96 TYR A O 1
ATOM 771 N N . TRP A 1 97 ? -5.448 -9.132 -11.939 1.00 94.00 97 TRP A N 1
ATOM 772 C CA . TRP A 1 97 ? -6.885 -9.341 -12.104 1.00 94.00 97 TRP A CA 1
ATOM 773 C C . TRP A 1 97 ? -7.659 -8.156 -11.533 1.00 94.00 97 TRP A C 1
ATOM 775 O O . TRP A 1 97 ? -8.514 -7.592 -12.215 1.00 94.00 97 TRP A O 1
ATOM 785 N N . LEU A 1 98 ? -7.304 -7.720 -10.318 1.00 94.00 98 LEU A N 1
ATOM 786 C CA . LEU A 1 98 ? -7.930 -6.550 -9.708 1.00 94.00 98 LEU A CA 1
ATOM 787 C C . LEU A 1 98 ? -7.637 -5.284 -10.521 1.00 94.00 98 LEU A C 1
ATOM 789 O O . LEU A 1 98 ? -8.550 -4.498 -10.764 1.00 94.00 98 LEU A O 1
ATOM 793 N N . ALA A 1 99 ? -6.397 -5.114 -10.989 1.00 93.81 99 ALA A N 1
ATOM 794 C CA . ALA A 1 99 ? -6.022 -4.018 -11.880 1.00 93.81 99 ALA A CA 1
ATOM 795 C C . ALA A 1 99 ? -6.897 -4.000 -13.147 1.00 93.81 99 ALA A C 1
ATOM 797 O O . ALA A 1 99 ? -7.462 -2.966 -13.495 1.00 93.81 99 ALA A O 1
ATOM 798 N N . THR A 1 100 ? -7.077 -5.161 -13.787 1.00 93.38 100 THR A N 1
ATOM 799 C CA . THR A 1 100 ? -7.882 -5.319 -15.011 1.00 93.38 100 THR A CA 1
ATOM 800 C C . THR A 1 100 ? -9.369 -5.035 -14.764 1.00 93.38 100 THR A C 1
ATOM 802 O O . THR A 1 100 ? -10.051 -4.446 -15.601 1.00 93.38 100 THR A O 1
ATOM 805 N N . LEU A 1 101 ? -9.893 -5.403 -13.594 1.00 95.06 101 LEU A N 1
ATOM 806 C CA . LEU A 1 101 ? -11.268 -5.079 -13.218 1.00 95.06 101 LEU A CA 1
ATOM 807 C C . LEU A 1 101 ? -11.437 -3.570 -13.001 1.00 95.06 101 LEU A C 1
ATOM 809 O O . LEU A 1 101 ? -12.384 -2.970 -13.514 1.00 95.06 101 LEU A O 1
ATOM 813 N N . LEU A 1 102 ? -10.515 -2.945 -12.267 1.00 94.75 102 LEU A N 1
ATOM 814 C CA . LEU A 1 102 ? -10.573 -1.517 -11.960 1.00 94.75 102 LEU A CA 1
ATOM 815 C C . LEU A 1 102 ? -10.422 -0.656 -13.218 1.00 94.75 102 LEU A C 1
ATOM 817 O O . LEU A 1 102 ? -11.222 0.258 -13.408 1.00 94.75 102 LEU A O 1
ATOM 821 N N . ILE A 1 103 ? -9.481 -0.966 -14.113 1.00 92.81 103 ILE A N 1
ATOM 822 C CA . ILE A 1 103 ? -9.354 -0.258 -15.396 1.00 92.81 103 ILE A CA 1
ATOM 823 C C . ILE A 1 103 ? -10.617 -0.429 -16.255 1.00 92.81 103 ILE A C 1
ATOM 825 O O . ILE A 1 103 ? -11.126 0.552 -16.799 1.00 92.81 103 ILE A O 1
ATOM 829 N N . PHE A 1 104 ? -11.200 -1.631 -16.319 1.00 92.75 104 PHE A N 1
ATOM 830 C CA . PHE A 1 104 ? -12.429 -1.863 -17.078 1.00 92.75 104 PHE A CA 1
ATOM 831 C C . PHE A 1 104 ? -13.599 -1.026 -16.543 1.00 92.75 104 PHE A C 1
ATOM 833 O O . PHE A 1 104 ? -14.298 -0.357 -17.304 1.00 92.75 104 PHE A O 1
ATOM 840 N N . VAL A 1 105 ? -13.803 -1.001 -15.226 1.00 95.12 105 VAL A N 1
ATOM 841 C CA . VAL A 1 105 ? -14.901 -0.235 -14.622 1.00 95.12 105 VAL A CA 1
ATOM 842 C C . VAL A 1 105 ? -14.656 1.269 -14.741 1.00 95.12 105 VAL A C 1
ATOM 844 O O . VAL A 1 105 ? -15.515 1.997 -15.235 1.00 95.12 105 VAL A O 1
ATOM 847 N N . PHE A 1 106 ? -13.496 1.750 -14.301 1.00 94.19 106 PHE A N 1
ATOM 848 C CA . PHE A 1 106 ? -13.260 3.180 -14.113 1.00 94.19 106 PHE A CA 1
ATOM 849 C C . PHE A 1 106 ? -12.757 3.905 -15.360 1.00 94.19 106 PHE A C 1
ATOM 851 O O . PHE A 1 106 ? -13.068 5.086 -15.527 1.00 94.19 106 PHE A O 1
ATOM 858 N N . ALA A 1 107 ? -12.009 3.227 -16.231 1.00 90.00 107 ALA A N 1
ATOM 859 C CA . ALA A 1 107 ? -11.483 3.830 -17.451 1.00 90.00 107 ALA A CA 1
ATOM 860 C C . ALA A 1 107 ? -12.330 3.503 -18.686 1.00 90.00 107 ALA A C 1
ATOM 862 O O . ALA A 1 107 ? -12.616 4.396 -19.484 1.00 90.00 107 ALA A O 1
ATOM 863 N N . VAL A 1 108 ? -12.778 2.251 -18.831 1.00 90.75 108 VAL A N 1
ATOM 864 C CA . VAL A 1 108 ? -13.523 1.820 -20.028 1.00 90.75 108 VAL A CA 1
ATOM 865 C C . VAL A 1 108 ? -15.021 2.078 -19.904 1.00 90.75 108 VAL A C 1
ATOM 867 O O . VAL A 1 108 ? -15.608 2.613 -20.832 1.00 90.75 108 VAL A O 1
ATOM 870 N N . LYS A 1 109 ? -15.659 1.716 -18.787 1.00 94.12 109 LYS A N 1
ATOM 871 C CA . LYS A 1 109 ? -17.118 1.857 -18.639 1.00 94.12 109 LYS A CA 1
ATOM 872 C C . LYS A 1 109 ? -17.541 3.249 -18.166 1.00 94.12 109 LYS A C 1
ATOM 874 O O . LYS A 1 109 ? -18.506 3.800 -18.682 1.00 94.12 109 LYS A O 1
ATOM 879 N N . LEU A 1 110 ? -16.863 3.789 -17.151 1.00 92.44 110 LEU A N 1
ATOM 880 C CA . LEU A 1 110 ? -17.210 5.083 -16.542 1.00 92.44 110 LEU A CA 1
ATOM 881 C C . LEU A 1 110 ? -16.464 6.273 -17.156 1.00 92.44 110 LEU A C 1
ATOM 883 O O . LEU A 1 110 ? -16.892 7.408 -16.970 1.00 92.44 110 LEU A O 1
ATOM 887 N N . HIS A 1 111 ? -15.346 6.035 -17.850 1.00 88.69 111 HIS A N 1
ATOM 888 C CA . HIS A 1 111 ? -14.483 7.077 -18.428 1.00 88.69 111 HIS A CA 1
ATOM 889 C C . HIS A 1 111 ? -13.990 8.145 -17.428 1.00 88.69 111 HIS A C 1
ATOM 891 O O . HIS A 1 111 ? -13.584 9.242 -17.817 1.00 88.69 111 HIS A O 1
ATOM 897 N N . PHE A 1 112 ? -13.987 7.840 -16.125 1.00 87.38 112 PHE A N 1
ATOM 898 C CA . PHE A 1 112 ? -13.524 8.762 -15.082 1.00 87.38 112 PHE A CA 1
ATOM 899 C C . PHE A 1 112 ? -12.012 8.963 -15.137 1.00 87.38 112 PHE A C 1
ATOM 901 O O . PHE A 1 112 ? -11.512 10.070 -14.909 1.00 87.38 112 PHE A O 1
ATOM 908 N N . PHE A 1 113 ? -11.285 7.906 -15.488 1.00 87.25 113 PHE A N 1
ATOM 909 C CA . PHE A 1 113 ? -9.830 7.878 -15.521 1.00 87.25 113 PHE A CA 1
ATOM 910 C C . PHE A 1 113 ? -9.316 7.412 -16.887 1.00 87.25 113 PHE A C 1
ATOM 912 O O . PHE A 1 113 ? -10.025 6.721 -17.616 1.00 87.25 113 PHE A O 1
ATOM 919 N N . PRO A 1 114 ? -8.094 7.804 -17.268 1.00 80.44 114 PRO A N 1
ATOM 920 C CA . PRO A 1 114 ? -7.450 7.293 -18.469 1.00 80.44 114 PRO A CA 1
ATOM 921 C C . PRO A 1 114 ? -7.078 5.814 -18.297 1.00 80.44 114 PRO A C 1
ATOM 923 O O . PRO A 1 114 ? -6.691 5.390 -17.210 1.00 80.44 114 PRO A O 1
ATOM 926 N N . ALA A 1 115 ? -7.180 5.035 -19.376 1.00 75.62 115 ALA A N 1
ATOM 927 C CA . ALA A 1 115 ? -6.824 3.615 -19.363 1.00 75.62 115 ALA A CA 1
ATOM 928 C C . ALA A 1 115 ? -5.301 3.392 -19.345 1.00 75.62 115 ALA A C 1
ATOM 930 O O . ALA A 1 115 ? -4.818 2.488 -18.677 1.00 75.62 115 ALA A O 1
ATOM 931 N N . ALA A 1 116 ? -4.540 4.239 -20.038 1.00 71.12 116 ALA A N 1
ATOM 932 C CA . ALA A 1 116 ? -3.088 4.131 -20.134 1.00 71.12 116 ALA A CA 1
ATOM 933 C C . ALA A 1 116 ? -2.430 5.508 -20.019 1.00 71.12 116 ALA A C 1
ATOM 935 O O . ALA A 1 116 ? -3.052 6.533 -20.325 1.00 71.12 116 ALA A O 1
ATOM 936 N N . LEU A 1 117 ? -1.169 5.539 -19.583 1.00 68.56 117 LEU A N 1
ATOM 937 C CA . LEU A 1 117 ? -0.338 6.734 -19.695 1.00 68.56 117 LEU A CA 1
ATOM 938 C C . LEU A 1 117 ? 0.048 6.940 -21.169 1.00 68.56 117 LEU A C 1
ATOM 940 O O . LEU A 1 117 ? 0.605 6.050 -21.804 1.00 68.56 117 LEU A O 1
ATOM 944 N N . THR A 1 118 ? -0.247 8.110 -21.735 1.00 58.94 118 THR A N 1
ATOM 945 C CA . THR A 1 118 ? 0.211 8.464 -23.085 1.00 58.94 118 THR A CA 1
ATOM 946 C C . THR A 1 118 ? 1.651 8.983 -23.036 1.00 58.94 118 THR A C 1
ATOM 948 O O . THR A 1 118 ? 2.011 9.781 -22.168 1.00 58.94 118 THR A O 1
ATOM 951 N N . GLY A 1 119 ? 2.488 8.544 -23.985 1.00 52.38 119 GLY A N 1
ATOM 952 C CA . GLY A 1 119 ? 3.947 8.752 -23.980 1.00 52.38 119 GLY A CA 1
ATOM 953 C C . GLY A 1 119 ? 4.440 10.208 -23.923 1.00 52.38 119 GLY A C 1
ATOM 954 O O . GLY A 1 119 ? 5.585 10.442 -23.554 1.00 52.38 119 GLY A O 1
ATOM 955 N N . ASN A 1 120 ? 3.582 11.200 -24.191 1.00 50.50 120 ASN A N 1
ATOM 956 C CA . ASN A 1 120 ? 3.930 12.625 -24.093 1.00 50.50 120 ASN A CA 1
ATOM 957 C C . ASN A 1 120 ? 4.197 13.117 -22.656 1.00 50.50 120 ASN A C 1
ATOM 959 O O . ASN A 1 120 ? 4.714 14.217 -22.479 1.00 50.50 120 ASN A O 1
ATOM 963 N N . ILE A 1 121 ? 3.834 12.345 -21.625 1.00 55.66 121 ILE A N 1
ATOM 964 C CA . ILE A 1 121 ? 4.053 12.728 -20.218 1.00 55.66 121 ILE A CA 1
ATOM 965 C C . ILE A 1 121 ? 5.490 12.407 -19.770 1.00 55.66 121 ILE A C 1
ATOM 967 O O . ILE A 1 121 ? 6.024 13.103 -18.911 1.00 55.66 121 ILE A O 1
ATOM 971 N N . VAL A 1 122 ? 6.130 11.399 -20.374 1.00 54.06 122 VAL A N 1
ATOM 972 C CA . VAL A 1 122 ? 7.487 10.942 -20.013 1.00 54.06 122 VAL A CA 1
ATOM 973 C C . VAL A 1 122 ? 8.569 11.867 -20.591 1.00 54.06 122 VAL A C 1
ATOM 975 O O . VAL A 1 122 ? 9.605 12.070 -19.972 1.00 54.06 122 VAL A O 1
ATOM 978 N N . SER A 1 123 ? 8.304 12.500 -21.736 1.00 53.91 123 SER A N 1
ATOM 979 C CA . SER A 1 123 ? 9.231 13.404 -22.436 1.00 53.91 123 SER A CA 1
ATOM 980 C C . SER A 1 123 ? 9.070 14.892 -22.080 1.00 53.91 123 SER A C 1
ATOM 982 O O . SER A 1 123 ? 9.819 15.731 -22.581 1.00 53.91 123 SER A O 1
ATOM 984 N N . GLY A 1 124 ? 8.099 15.240 -21.227 1.00 56.94 124 GLY A N 1
ATOM 985 C CA . GLY A 1 124 ? 7.806 16.611 -20.798 1.00 56.94 124 GLY A CA 1
ATOM 986 C C . GLY A 1 124 ? 8.288 16.929 -19.379 1.00 56.94 124 GLY A C 1
ATOM 987 O O . GLY A 1 124 ? 8.603 16.042 -18.595 1.00 56.94 124 GLY A O 1
ATOM 988 N N . ASN A 1 125 ? 8.317 18.216 -19.020 1.00 53.34 125 ASN A N 1
ATOM 989 C CA . ASN A 1 125 ? 8.723 18.678 -17.688 1.00 53.34 125 ASN A CA 1
ATOM 990 C C . ASN A 1 125 ? 7.735 18.148 -16.611 1.00 53.34 125 ASN A C 1
ATOM 992 O O . ASN A 1 125 ? 6.579 18.591 -16.603 1.00 53.34 125 ASN A O 1
ATOM 996 N N . PRO A 1 126 ? 8.138 17.238 -15.696 1.00 54.62 126 PRO A N 1
ATOM 997 C CA . PRO A 1 126 ? 7.218 16.559 -14.768 1.00 54.62 126 PRO A CA 1
ATOM 998 C C . PRO A 1 126 ? 6.453 17.522 -13.850 1.00 54.62 126 PRO A C 1
ATOM 1000 O O . PRO A 1 126 ? 5.327 17.253 -13.434 1.00 54.62 126 PRO A O 1
ATOM 1003 N N . LEU A 1 127 ? 7.054 18.681 -13.567 1.00 51.78 127 LEU A N 1
ATOM 1004 C CA . LEU A 1 127 ? 6.516 19.710 -12.676 1.00 51.78 127 LEU A CA 1
ATOM 1005 C C . LEU A 1 127 ? 5.357 20.510 -13.289 1.00 51.78 127 LEU A C 1
ATOM 1007 O O . LEU A 1 127 ? 4.561 21.079 -12.547 1.00 51.78 127 LEU A O 1
ATOM 1011 N N . LEU A 1 128 ? 5.226 20.544 -14.619 1.00 53.31 128 LEU A N 1
ATOM 1012 C CA . LEU A 1 128 ? 4.166 21.303 -15.295 1.00 53.31 128 LEU A CA 1
ATOM 1013 C C . LEU A 1 128 ? 2.841 20.526 -15.403 1.00 53.31 128 LEU A C 1
ATOM 1015 O O . LEU A 1 128 ? 1.812 21.131 -15.682 1.00 53.31 128 LEU A O 1
ATOM 1019 N N . ASN A 1 129 ? 2.840 19.212 -15.132 1.00 69.81 129 ASN A N 1
ATOM 1020 C CA . ASN A 1 129 ? 1.701 18.314 -15.376 1.00 69.81 129 ASN A CA 1
ATOM 1021 C C . ASN A 1 129 ? 1.341 17.426 -14.164 1.00 69.81 129 ASN A C 1
ATOM 1023 O O . ASN A 1 129 ? 0.948 16.270 -14.325 1.00 69.81 129 ASN A O 1
ATOM 1027 N N . ILE A 1 130 ? 1.442 17.956 -12.940 1.00 75.94 130 ILE A N 1
ATOM 1028 C CA . ILE A 1 130 ? 1.148 17.211 -11.696 1.00 75.94 130 ILE A CA 1
ATOM 1029 C C . ILE A 1 130 ? -0.280 16.638 -11.691 1.00 75.94 130 ILE A C 1
ATOM 1031 O O . ILE A 1 130 ? -0.487 15.502 -11.272 1.00 75.94 130 ILE A O 1
ATOM 1035 N N . SER A 1 131 ? -1.269 17.390 -12.186 1.00 78.75 131 SER A N 1
ATOM 1036 C CA . SER A 1 131 ? -2.666 16.934 -12.268 1.00 78.75 131 SER A CA 1
ATOM 1037 C C . SER A 1 131 ? -2.823 15.711 -13.173 1.00 78.75 131 SER A C 1
ATOM 1039 O O . SER A 1 131 ? -3.528 14.763 -12.825 1.00 78.75 131 SER A O 1
ATOM 1041 N N . THR A 1 132 ? -2.126 15.708 -14.307 1.00 78.94 132 THR A N 1
ATOM 1042 C CA . THR A 1 132 ? -2.095 14.589 -15.245 1.00 78.94 132 THR A CA 1
ATOM 1043 C C . THR A 1 132 ? -1.438 13.380 -14.590 1.00 78.94 132 THR A C 1
ATOM 1045 O O . THR A 1 132 ? -2.045 12.314 -14.545 1.00 78.94 132 THR A O 1
ATOM 1048 N N . ILE A 1 133 ? -0.258 13.551 -13.987 1.00 79.94 133 ILE A N 1
ATOM 1049 C CA . ILE A 1 133 ? 0.444 12.471 -13.279 1.00 79.94 133 ILE A CA 1
ATOM 1050 C C . ILE A 1 133 ? -0.462 11.853 -12.209 1.00 79.94 133 ILE A C 1
ATOM 1052 O O . ILE A 1 133 ? -0.689 10.649 -12.226 1.00 79.94 133 ILE A O 1
ATOM 1056 N N . LEU A 1 134 ? -1.071 12.669 -11.346 1.00 83.00 134 LEU A N 1
ATOM 1057 C CA . LEU A 1 134 ? -1.986 12.187 -10.309 1.00 83.00 134 LEU A CA 1
ATOM 1058 C C . LEU A 1 134 ? -3.171 11.411 -10.891 1.00 83.00 134 LEU A C 1
ATOM 1060 O O . LEU A 1 134 ? -3.522 10.355 -10.369 1.00 83.00 134 LEU A O 1
ATOM 1064 N N . ARG A 1 135 ? -3.774 11.897 -11.983 1.00 85.12 135 ARG A N 1
ATOM 1065 C CA . ARG A 1 135 ? -4.921 11.235 -12.616 1.00 85.12 135 ARG A CA 1
ATOM 1066 C C . ARG A 1 135 ? -4.552 9.879 -13.219 1.00 85.12 135 ARG A C 1
ATOM 1068 O O . ARG A 1 135 ? -5.359 8.957 -13.141 1.00 85.12 135 ARG A O 1
ATOM 1075 N N . HIS A 1 136 ? -3.360 9.745 -13.795 1.00 85.00 136 HIS A N 1
ATOM 1076 C CA . HIS A 1 136 ? -2.891 8.479 -14.360 1.00 85.00 136 HIS A CA 1
ATOM 1077 C C . HIS A 1 136 ? -2.341 7.515 -13.295 1.00 85.00 136 HIS A C 1
ATOM 1079 O O . HIS A 1 136 ? -2.518 6.307 -13.427 1.00 85.00 136 HIS A O 1
ATOM 1085 N N . SER A 1 137 ? -1.741 8.018 -12.213 1.00 89.06 137 SER A N 1
ATOM 1086 C CA . SER A 1 137 ? -1.266 7.194 -11.093 1.00 89.06 137 SER A CA 1
ATOM 1087 C C . SER A 1 137 ? -2.392 6.752 -10.151 1.00 89.06 137 SER A C 1
ATOM 1089 O O . SER A 1 137 ? -2.202 5.806 -9.391 1.00 89.06 137 SER A O 1
ATOM 1091 N N . PHE A 1 138 ? -3.570 7.389 -10.190 1.00 91.88 138 PHE A N 1
ATOM 1092 C CA . PHE A 1 138 ? -4.658 7.125 -9.241 1.00 91.88 138 PHE A CA 1
ATOM 1093 C C . PHE A 1 138 ? -5.131 5.666 -9.239 1.00 91.88 138 PHE A C 1
ATOM 1095 O O . PHE A 1 138 ? -5.190 5.054 -8.176 1.00 91.88 138 PHE A O 1
ATOM 1102 N N . LEU A 1 139 ? -5.452 5.092 -10.404 1.00 93.06 139 LEU A N 1
ATOM 1103 C CA . LEU A 1 139 ? -5.926 3.704 -10.492 1.00 93.06 139 LEU A CA 1
ATOM 1104 C C . LEU A 1 139 ? -4.849 2.669 -10.106 1.00 93.06 139 LEU A C 1
ATOM 1106 O O . LEU A 1 139 ? -5.167 1.774 -9.313 1.00 93.06 139 LEU A O 1
ATOM 1110 N N . PRO A 1 140 ? -3.585 2.786 -10.564 1.00 93.31 140 PRO A N 1
ATOM 1111 C CA . PRO A 1 140 ? -2.486 1.968 -10.053 1.00 93.31 140 PRO A CA 1
ATOM 1112 C C . PRO A 1 140 ? -2.343 2.038 -8.526 1.00 93.31 140 PRO A C 1
ATOM 1114 O O . PRO A 1 140 ? -2.306 1.003 -7.859 1.00 93.31 140 PRO A O 1
ATOM 1117 N N . ILE A 1 141 ? -2.334 3.250 -7.957 1.00 94.44 141 ILE A N 1
ATOM 1118 C CA . ILE A 1 141 ? -2.218 3.465 -6.507 1.00 94.44 141 ILE A CA 1
ATOM 1119 C C . ILE A 1 141 ? -3.405 2.832 -5.784 1.00 94.44 141 ILE A C 1
ATOM 1121 O O . ILE A 1 141 ? -3.207 2.100 -4.819 1.00 94.44 141 ILE A O 1
ATOM 1125 N N . LEU A 1 142 ? -4.630 3.062 -6.260 1.00 95.12 142 LEU A N 1
ATOM 1126 C CA . LEU A 1 142 ? -5.846 2.505 -5.672 1.00 95.12 142 LEU A CA 1
ATOM 1127 C C . LEU A 1 142 ? -5.820 0.973 -5.673 1.00 95.12 142 LEU A C 1
ATOM 1129 O O . LEU A 1 142 ? -6.173 0.355 -4.672 1.00 95.12 142 LEU A O 1
ATOM 1133 N N . THR A 1 143 ? -5.357 0.368 -6.768 1.00 94.81 143 THR A N 1
ATOM 1134 C CA . THR A 1 143 ? -5.204 -1.089 -6.881 1.00 94.81 143 THR A CA 1
ATOM 1135 C C . THR A 1 143 ? -4.267 -1.613 -5.795 1.00 94.81 143 THR A C 1
ATOM 1137 O O . THR A 1 143 ? -4.626 -2.523 -5.048 1.00 94.81 143 THR A O 1
ATOM 1140 N N . LEU A 1 144 ? -3.086 -1.003 -5.657 1.00 94.25 144 LEU A N 1
ATOM 1141 C CA . LEU A 1 144 ? -2.111 -1.386 -4.638 1.00 94.25 144 LEU A CA 1
ATOM 1142 C C . LEU A 1 144 ? -2.631 -1.140 -3.216 1.00 94.25 144 LEU A C 1
ATOM 1144 O O . LEU A 1 144 ? -2.403 -1.971 -2.338 1.00 94.25 144 LEU A O 1
ATOM 1148 N N . VAL A 1 145 ? -3.371 -0.053 -2.981 1.00 95.25 145 VAL A N 1
ATOM 1149 C CA . VAL A 1 145 ? -3.988 0.233 -1.678 1.00 95.25 145 VAL A CA 1
ATOM 1150 C C . VAL A 1 145 ? -5.000 -0.847 -1.304 1.00 95.25 145 VAL A C 1
ATOM 1152 O O . VAL A 1 145 ? -4.931 -1.369 -0.193 1.00 95.25 145 VAL A O 1
ATOM 1155 N N . ILE A 1 146 ? -5.901 -1.223 -2.216 1.00 94.25 146 ILE A N 1
ATOM 1156 C CA . ILE A 1 146 ? -6.928 -2.248 -1.962 1.00 94.25 146 ILE A CA 1
ATOM 1157 C C . ILE A 1 146 ? -6.290 -3.608 -1.655 1.00 94.25 146 ILE A C 1
ATOM 1159 O O . ILE A 1 146 ? -6.762 -4.307 -0.763 1.00 94.25 146 ILE A O 1
ATOM 1163 N N . LEU A 1 147 ? -5.206 -3.967 -2.347 1.00 92.25 147 LEU A N 1
ATOM 1164 C CA . LEU A 1 147 ? -4.513 -5.242 -2.134 1.00 92.25 147 LEU A CA 1
ATOM 1165 C C . LEU A 1 147 ? -3.757 -5.293 -0.802 1.00 92.25 147 LEU A C 1
ATOM 1167 O O . LEU A 1 147 ? -3.750 -6.326 -0.137 1.00 92.25 147 LEU A O 1
ATOM 1171 N N . ASN A 1 148 ? -3.118 -4.192 -0.399 1.00 91.69 148 ASN A N 1
ATOM 1172 C CA . ASN A 1 148 ? -2.240 -4.185 0.774 1.00 91.69 148 ASN A CA 1
ATOM 1173 C C . ASN A 1 148 ? -2.969 -3.852 2.081 1.00 91.69 148 ASN A C 1
ATOM 1175 O O . ASN A 1 148 ? -2.588 -4.348 3.141 1.00 91.69 148 ASN A O 1
ATOM 1179 N N . LEU A 1 149 ? -4.022 -3.033 2.034 1.00 93.06 149 LEU A N 1
ATOM 1180 C CA . LEU A 1 149 ? -4.783 -2.608 3.214 1.00 93.06 149 LEU A CA 1
ATOM 1181 C C . LEU A 1 149 ? -5.276 -3.783 4.090 1.00 93.06 149 LEU A C 1
ATOM 1183 O O . LEU A 1 149 ? -5.093 -3.696 5.308 1.00 93.06 149 LEU A O 1
ATOM 1187 N N . PRO A 1 150 ? -5.825 -4.888 3.536 1.00 91.38 150 PRO A N 1
ATOM 1188 C CA . PRO A 1 150 ? -6.215 -6.077 4.297 1.00 91.38 150 PRO A CA 1
ATOM 1189 C C . PRO A 1 150 ? -5.124 -6.631 5.214 1.00 91.38 150 PRO A C 1
ATOM 1191 O O . PRO A 1 150 ? -5.390 -6.959 6.371 1.00 91.38 150 PRO A O 1
ATOM 1194 N N . LEU A 1 151 ? -3.884 -6.702 4.720 1.00 89.50 151 LEU A N 1
ATOM 1195 C CA . LEU A 1 151 ? -2.753 -7.239 5.472 1.00 89.50 151 LEU A CA 1
ATOM 1196 C C . LEU A 1 151 ? -2.418 -6.341 6.671 1.00 89.50 151 LEU A C 1
ATOM 1198 O O . LEU A 1 151 ? -2.288 -6.827 7.794 1.00 89.50 151 LEU A O 1
ATOM 1202 N N . HIS A 1 152 ? -2.352 -5.023 6.454 1.00 92.50 152 HIS A N 1
ATOM 1203 C CA . HIS A 1 152 ? -2.073 -4.051 7.522 1.00 92.50 152 HIS A CA 1
ATOM 1204 C C . HIS A 1 152 ? -3.186 -4.021 8.572 1.00 92.50 152 HIS A C 1
ATOM 1206 O O . HIS A 1 152 ? -2.904 -3.971 9.772 1.00 92.50 152 HIS A O 1
ATOM 1212 N N . ALA A 1 153 ? -4.446 -4.114 8.137 1.00 93.00 153 ALA A N 1
ATOM 1213 C CA . ALA A 1 153 ? -5.594 -4.198 9.033 1.00 93.00 153 ALA A CA 1
ATOM 1214 C C . ALA A 1 153 ? -5.579 -5.475 9.878 1.00 93.00 153 ALA A C 1
ATOM 1216 O O . ALA A 1 153 ? -5.806 -5.404 11.085 1.00 93.00 153 ALA A O 1
ATOM 1217 N N . LEU A 1 154 ? -5.261 -6.625 9.278 1.00 91.44 154 LEU A N 1
ATOM 1218 C CA . LEU A 1 154 ? -5.174 -7.908 9.973 1.00 91.44 154 LEU A CA 1
ATOM 1219 C C . LEU A 1 154 ? -4.072 -7.898 11.037 1.00 91.44 154 LEU A C 1
ATOM 1221 O O . LEU A 1 154 ? -4.321 -8.289 12.179 1.00 91.44 154 LEU A O 1
ATOM 1225 N N . VAL A 1 155 ? -2.873 -7.420 10.686 1.00 92.19 155 VAL A N 1
ATOM 1226 C CA . VAL A 1 155 ? -1.740 -7.325 11.619 1.00 92.19 155 VAL A CA 1
ATOM 1227 C C . VAL A 1 155 ? -2.100 -6.432 12.803 1.00 92.19 155 VAL A C 1
ATOM 1229 O O . VAL A 1 155 ? -1.982 -6.866 13.949 1.00 92.19 155 VAL A O 1
ATOM 1232 N N . MET A 1 156 ? -2.602 -5.222 12.539 1.00 94.25 156 MET A N 1
ATOM 1233 C CA . MET A 1 156 ? -2.991 -4.290 13.596 1.00 94.25 156 MET A CA 1
ATOM 1234 C C . MET A 1 156 ? -4.137 -4.827 14.450 1.00 94.25 156 MET A C 1
ATOM 1236 O O . MET A 1 156 ? -4.137 -4.673 15.668 1.00 94.25 156 MET A O 1
ATOM 1240 N N . ARG A 1 157 ? -5.128 -5.476 13.833 1.00 93.25 157 ARG A N 1
ATOM 1241 C CA . ARG A 1 157 ? -6.231 -6.084 14.573 1.00 93.25 157 ARG A CA 1
ATOM 1242 C C . ARG A 1 157 ? -5.702 -7.135 15.546 1.00 93.25 157 ARG A C 1
ATOM 1244 O O . ARG A 1 157 ? -6.085 -7.126 16.711 1.00 93.25 157 ARG A O 1
ATOM 1251 N N . ASN A 1 158 ? -4.823 -8.023 15.088 1.00 91.56 158 ASN A N 1
ATOM 1252 C CA . ASN A 1 158 ? -4.288 -9.101 15.915 1.00 91.56 158 ASN A CA 1
ATOM 1253 C C . ASN A 1 158 ? -3.424 -8.571 17.067 1.00 91.56 158 ASN A C 1
ATOM 1255 O O . ASN A 1 158 ? -3.557 -9.054 18.190 1.00 91.56 158 ASN A O 1
ATOM 1259 N N . THR A 1 159 ? -2.602 -7.543 16.833 1.00 93.44 159 THR A N 1
ATOM 1260 C CA . THR A 1 159 ? -1.819 -6.916 17.909 1.00 93.44 159 THR A CA 1
ATOM 1261 C C . THR A 1 159 ? -2.711 -6.178 18.904 1.00 93.44 159 THR A C 1
ATOM 1263 O O . THR A 1 159 ? -2.541 -6.336 20.111 1.00 93.44 159 THR A O 1
ATOM 1266 N N . MET A 1 160 ? -3.707 -5.425 18.431 1.00 93.25 160 MET A N 1
ATOM 1267 C CA . MET A 1 160 ? -4.621 -4.676 19.299 1.00 93.25 160 MET A CA 1
ATOM 1268 C C . MET A 1 160 ? -5.502 -5.617 20.135 1.00 93.25 160 MET A C 1
ATOM 1270 O O . MET A 1 160 ? -5.737 -5.353 21.309 1.00 93.25 160 MET A O 1
ATOM 1274 N N . VAL A 1 161 ? -5.947 -6.752 19.584 1.00 91.88 161 VAL A N 1
ATOM 1275 C CA . VAL A 1 161 ? -6.698 -7.762 20.351 1.00 91.88 161 VAL A CA 1
ATOM 1276 C C . VAL A 1 161 ? -5.906 -8.261 21.563 1.00 91.88 161 VAL A C 1
ATOM 1278 O O . VAL A 1 161 ? -6.498 -8.405 22.630 1.00 91.88 161 VAL A O 1
ATOM 1281 N N . ASN A 1 162 ? -4.597 -8.474 21.418 1.00 90.38 162 ASN A N 1
ATOM 1282 C CA . ASN A 1 162 ? -3.740 -8.876 22.535 1.00 90.38 162 ASN A CA 1
ATOM 1283 C C . ASN A 1 162 ? -3.566 -7.725 23.533 1.00 90.38 162 ASN A C 1
ATOM 1285 O O . ASN A 1 162 ? -3.785 -7.902 24.725 1.00 90.38 162 ASN A O 1
ATOM 1289 N N . ILE A 1 163 ? -3.285 -6.512 23.046 1.00 91.75 163 ILE A N 1
ATOM 1290 C CA . ILE A 1 163 ? -3.097 -5.335 23.910 1.00 91.75 163 ILE A CA 1
ATOM 1291 C C . ILE A 1 163 ? -4.357 -4.972 24.695 1.00 91.75 163 ILE A C 1
ATOM 1293 O O . ILE A 1 163 ? -4.276 -4.482 25.816 1.00 91.75 163 ILE A O 1
ATOM 1297 N N . ARG A 1 164 ? -5.542 -5.226 24.143 1.00 88.06 164 ARG A N 1
ATOM 1298 C CA . ARG A 1 164 ? -6.814 -4.999 24.831 1.00 88.06 164 ARG A CA 1
ATOM 1299 C C . ARG A 1 164 ? -6.946 -5.804 26.131 1.00 88.06 164 ARG A C 1
ATOM 1301 O O . ARG A 1 164 ? -7.735 -5.401 26.980 1.00 88.06 164 ARG A O 1
ATOM 1308 N N . GLN A 1 165 ? -6.221 -6.915 26.260 1.00 88.88 165 GLN A N 1
ATOM 1309 C CA . GLN A 1 165 ? -6.232 -7.795 27.432 1.00 88.88 165 GLN A CA 1
ATOM 1310 C C . GLN A 1 165 ? -5.195 -7.400 28.496 1.00 88.88 165 GLN A C 1
ATOM 1312 O O . GLN A 1 165 ? -5.143 -8.032 29.544 1.00 88.88 165 GLN A O 1
ATOM 1317 N N . GLU A 1 166 ? -4.394 -6.363 28.248 1.00 91.38 166 GLU A N 1
ATOM 1318 C CA . GLU A 1 166 ? -3.337 -5.915 29.157 1.00 91.38 166 GLU A CA 1
ATOM 1319 C C . GLU A 1 166 ? -3.877 -5.137 30.367 1.00 91.38 166 GLU A C 1
ATOM 1321 O O . GLU A 1 166 ? -4.818 -4.339 30.263 1.00 91.38 166 GLU A O 1
ATOM 1326 N N . ASP A 1 167 ? -3.202 -5.277 31.511 1.00 91.94 167 ASP A N 1
ATOM 1327 C CA . ASP A 1 167 ? -3.608 -4.672 32.788 1.00 91.94 167 ASP A CA 1
ATOM 1328 C C . ASP A 1 167 ? -3.691 -3.143 32.731 1.00 91.94 167 ASP A C 1
ATOM 1330 O O . ASP A 1 167 ? -4.570 -2.537 33.348 1.00 91.94 167 ASP A O 1
ATOM 1334 N N . PHE A 1 168 ? -2.818 -2.491 31.953 1.00 90.06 168 PHE A N 1
ATOM 1335 C CA . PHE A 1 168 ? -2.845 -1.033 31.817 1.00 90.06 168 PHE A CA 1
ATOM 1336 C C . PHE A 1 168 ? -4.128 -0.539 31.133 1.00 90.06 168 PHE A C 1
ATOM 1338 O O . PHE A 1 168 ? -4.582 0.573 31.412 1.00 90.06 168 PHE A O 1
ATOM 1345 N N . VAL A 1 169 ? -4.726 -1.352 30.254 1.00 90.19 169 VAL A N 1
ATOM 1346 C CA . VAL A 1 169 ? -5.995 -1.035 29.594 1.00 90.19 169 VAL A CA 1
ATOM 1347 C C . VAL A 1 169 ? -7.137 -1.173 30.594 1.00 90.19 169 VAL A C 1
ATOM 1349 O O . VAL A 1 169 ? -7.939 -0.249 30.718 1.00 90.19 169 VAL A O 1
ATOM 1352 N N . THR A 1 170 ? -7.166 -2.260 31.366 1.00 89.06 170 THR A N 1
ATOM 1353 C CA . THR A 1 170 ? -8.153 -2.485 32.436 1.00 89.06 170 THR A CA 1
ATOM 1354 C C . THR A 1 170 ? -8.088 -1.391 33.507 1.00 89.06 170 THR A C 1
ATOM 1356 O O . THR A 1 170 ? -9.111 -0.831 33.901 1.00 89.06 170 THR A O 1
ATOM 1359 N N . ALA A 1 171 ? -6.882 -1.003 33.929 1.00 90.38 171 ALA A N 1
ATOM 1360 C CA . ALA A 1 171 ? -6.672 0.085 34.881 1.00 90.38 171 ALA A CA 1
ATOM 1361 C C . ALA A 1 171 ? -7.151 1.440 34.330 1.00 90.38 171 ALA A C 1
ATOM 1363 O O . ALA A 1 171 ? -7.734 2.248 35.054 1.00 90.38 171 ALA A O 1
ATOM 1364 N N . ALA A 1 172 ? -6.927 1.700 33.041 1.00 89.31 172 ALA A N 1
ATOM 1365 C CA . ALA A 1 172 ? -7.393 2.912 32.378 1.00 89.31 172 ALA A CA 1
ATOM 1366 C C . ALA A 1 172 ? -8.931 2.955 32.237 1.00 89.31 172 ALA A C 1
ATOM 1368 O O . ALA A 1 172 ? -9.523 4.030 32.356 1.00 89.31 172 ALA A O 1
ATOM 1369 N N . GLU A 1 173 ? -9.592 1.806 32.064 1.00 88.94 173 GLU A N 1
ATOM 1370 C CA . GLU A 1 173 ? -11.059 1.703 32.119 1.00 88.94 173 GLU A CA 1
ATOM 1371 C C . GLU A 1 173 ? -11.613 1.945 33.516 1.00 88.94 173 GLU A C 1
ATOM 1373 O O . GLU A 1 173 ? -12.579 2.693 33.658 1.00 88.94 173 GLU A O 1
ATOM 1378 N N . ALA A 1 174 ? -10.972 1.390 34.547 1.00 91.94 174 ALA A N 1
ATOM 1379 C CA . ALA A 1 174 ? -11.348 1.629 35.939 1.00 91.94 174 ALA A CA 1
ATOM 1380 C C . ALA A 1 174 ? -11.247 3.119 36.323 1.00 91.94 174 ALA A C 1
ATOM 1382 O O . ALA A 1 174 ? -12.002 3.600 37.164 1.00 91.94 174 ALA A O 1
ATOM 1383 N N . ARG A 1 175 ? -10.360 3.875 35.661 1.00 90.25 175 ARG A N 1
ATOM 1384 C CA . ARG A 1 175 ? -10.238 5.339 35.792 1.00 90.25 175 ARG A CA 1
ATOM 1385 C C . ARG A 1 175 ? -11.314 6.133 35.034 1.00 90.25 175 ARG A C 1
ATOM 1387 O O . ARG A 1 175 ? -11.311 7.358 35.106 1.00 90.25 175 ARG A O 1
ATOM 1394 N N . GLY A 1 176 ? -12.212 5.479 34.295 1.00 91.69 176 GLY A N 1
ATOM 1395 C CA . GLY A 1 176 ? -13.319 6.129 33.584 1.00 91.69 176 GLY A CA 1
ATOM 1396 C C . GLY A 1 176 ? -12.919 6.851 32.291 1.00 91.69 176 GLY A C 1
ATOM 1397 O O . GLY A 1 176 ? -13.641 7.738 31.830 1.00 91.69 176 GLY A O 1
ATOM 1398 N N . LEU A 1 177 ? -11.775 6.505 31.686 1.00 90.88 177 LEU A N 1
ATOM 1399 C CA . LEU A 1 177 ? -11.353 7.102 30.417 1.00 90.88 177 LEU A CA 1
ATOM 1400 C C . LEU A 1 177 ? -12.363 6.807 29.297 1.00 90.88 177 LEU A C 1
ATOM 1402 O O . LEU A 1 177 ? -12.884 5.698 29.159 1.00 90.88 177 LEU A O 1
ATOM 1406 N N . LYS A 1 178 ? -12.614 7.806 28.440 1.00 91.88 178 LYS A N 1
ATOM 1407 C CA . LYS A 1 178 ? -13.475 7.641 27.260 1.00 91.88 178 LYS A CA 1
ATOM 1408 C C . LYS A 1 178 ? -12.922 6.528 26.363 1.00 91.88 178 LYS A C 1
ATOM 1410 O O . LYS A 1 178 ? -11.724 6.491 26.082 1.00 91.88 178 LYS A O 1
ATOM 1415 N N . ARG A 1 179 ? -13.808 5.678 25.826 1.00 87.88 179 ARG A N 1
ATOM 1416 C CA . ARG A 1 179 ? -13.435 4.551 24.945 1.00 87.88 179 ARG A CA 1
ATOM 1417 C C . ARG A 1 179 ? -12.562 4.969 23.755 1.00 87.88 179 ARG A C 1
ATOM 1419 O O . ARG A 1 179 ? -11.657 4.234 23.385 1.00 87.88 179 ARG A O 1
ATOM 1426 N N . THR A 1 180 ? -12.798 6.146 23.174 1.00 89.19 180 THR A N 1
ATOM 1427 C CA . THR A 1 180 ? -11.998 6.679 22.055 1.00 89.19 180 THR A CA 1
ATOM 1428 C C . THR A 1 180 ? -10.583 7.074 22.474 1.00 89.19 180 THR A C 1
ATOM 1430 O O . THR A 1 180 ? -9.632 6.774 21.757 1.00 89.19 180 THR A O 1
ATOM 1433 N N . THR A 1 181 ? -10.429 7.699 23.644 1.00 90.00 181 THR A N 1
ATOM 1434 C CA . THR A 1 181 ? -9.126 8.057 24.224 1.00 90.00 181 THR A CA 1
ATOM 1435 C C . THR A 1 181 ? -8.320 6.815 24.586 1.00 90.00 181 THR A C 1
ATOM 1437 O O . THR A 1 181 ? -7.108 6.779 24.377 1.00 90.00 181 THR A O 1
ATOM 1440 N N . LEU A 1 182 ? -8.990 5.782 25.098 1.00 90.75 182 LEU A N 1
ATOM 1441 C CA . LEU A 1 182 ? -8.350 4.512 25.411 1.00 90.75 182 LEU A CA 1
ATOM 1442 C C . LEU A 1 182 ? -7.892 3.782 24.139 1.00 90.75 182 LEU A C 1
ATOM 1444 O O . LEU A 1 182 ? -6.748 3.335 24.072 1.00 90.75 182 LEU A O 1
ATOM 1448 N N . LEU A 1 183 ? -8.749 3.739 23.111 1.00 90.44 183 LEU A N 1
ATOM 1449 C CA . LEU A 1 183 ? -8.450 3.121 21.819 1.00 90.44 183 LEU A CA 1
ATOM 1450 C C . LEU A 1 183 ? -7.278 3.818 21.124 1.00 90.44 183 LEU A C 1
ATOM 1452 O O . LEU A 1 183 ? -6.237 3.200 20.931 1.00 90.44 183 LEU A O 1
ATOM 1456 N N . PHE A 1 184 ? -7.424 5.093 20.750 1.00 90.44 184 PHE A N 1
ATOM 1457 C CA . PHE A 1 184 ? -6.425 5.776 19.920 1.00 90.44 184 PHE A CA 1
ATOM 1458 C C . PHE A 1 184 ? -5.234 6.303 20.725 1.00 90.44 184 PHE A C 1
ATOM 1460 O O . PHE A 1 184 ? -4.119 6.339 20.216 1.00 90.44 184 PHE A O 1
ATOM 1467 N N . GLY A 1 185 ? -5.449 6.704 21.979 1.00 86.25 185 GLY A N 1
ATOM 1468 C CA . GLY A 1 185 ? -4.410 7.333 22.795 1.00 86.25 185 GLY A CA 1
ATOM 1469 C C . GLY A 1 185 ? -3.475 6.349 23.498 1.00 86.25 185 GLY A C 1
ATOM 1470 O O . GLY A 1 185 ? -2.311 6.681 23.703 1.00 86.25 185 GLY A O 1
ATOM 1471 N N . HIS A 1 186 ? -3.965 5.159 23.866 1.00 87.31 186 HIS A N 1
ATOM 1472 C CA . HIS A 1 186 ? -3.202 4.195 24.670 1.00 87.31 186 HIS A CA 1
ATOM 1473 C C . HIS A 1 186 ? -2.986 2.885 23.909 1.00 87.31 186 HIS A C 1
ATOM 1475 O O . HIS A 1 186 ? -1.852 2.520 23.606 1.00 87.31 186 HIS A O 1
ATOM 1481 N N . ALA A 1 187 ? -4.070 2.193 23.554 1.00 89.62 187 ALA A N 1
ATOM 1482 C CA . ALA A 1 187 ? -3.980 0.847 23.000 1.00 89.62 187 ALA A CA 1
ATOM 1483 C C . ALA A 1 187 ? -3.387 0.827 21.581 1.00 89.62 187 ALA A C 1
ATOM 1485 O O . ALA A 1 187 ? -2.431 0.098 21.326 1.00 89.62 187 ALA A O 1
ATOM 1486 N N . ALA A 1 188 ? -3.889 1.664 20.666 1.00 89.75 188 ALA A N 1
ATOM 1487 C CA . ALA A 1 188 ? -3.408 1.717 19.285 1.00 89.75 188 ALA A CA 1
ATOM 1488 C C . ALA A 1 188 ? -1.938 2.150 19.202 1.00 89.75 188 ALA A C 1
ATOM 1490 O O . ALA A 1 188 ? -1.168 1.557 18.453 1.00 89.75 188 ALA A O 1
ATOM 1491 N N . ARG A 1 189 ? -1.525 3.127 20.019 1.00 88.50 189 ARG A N 1
ATOM 1492 C CA . ARG A 1 189 ? -0.133 3.595 20.067 1.00 88.50 189 ARG A CA 1
ATOM 1493 C C . ARG A 1 189 ? 0.839 2.472 20.437 1.00 88.50 189 ARG A C 1
ATOM 1495 O O . ARG A 1 189 ? 1.894 2.362 19.821 1.00 88.50 189 ARG A O 1
ATOM 1502 N N . ASN A 1 190 ? 0.459 1.616 21.385 1.00 88.00 190 ASN A N 1
ATOM 1503 C CA . ASN A 1 190 ? 1.265 0.459 21.775 1.00 88.00 190 ASN A CA 1
ATOM 1504 C C . ASN A 1 190 ? 1.169 -0.683 20.743 1.00 88.00 190 ASN A C 1
ATOM 1506 O O . ASN A 1 190 ? 2.156 -1.369 20.487 1.00 88.00 190 ASN A O 1
ATOM 1510 N N . ALA A 1 191 ? 0.015 -0.847 20.084 1.00 90.12 191 ALA A N 1
ATOM 1511 C CA . ALA A 1 191 ? -0.223 -1.889 19.075 1.00 90.12 191 ALA A CA 1
ATOM 1512 C C . ALA A 1 191 ? 0.501 -1.649 17.745 1.00 90.12 191 ALA A C 1
ATOM 1514 O O . ALA A 1 191 ? 0.655 -2.581 16.954 1.00 90.12 191 ALA A O 1
ATOM 1515 N N . MET A 1 192 ? 0.945 -0.416 17.493 1.00 90.25 192 MET A N 1
ATOM 1516 C CA . MET A 1 192 ? 1.637 -0.038 16.263 1.00 90.25 192 MET A CA 1
ATOM 1517 C C . MET A 1 192 ? 3.087 -0.521 16.194 1.00 90.25 192 MET A C 1
ATOM 1519 O O . MET A 1 192 ? 3.609 -0.633 15.087 1.00 90.25 192 MET A O 1
ATOM 1523 N N . LEU A 1 193 ? 3.740 -0.829 17.323 1.00 88.25 193 LEU A N 1
ATOM 1524 C CA . LEU A 1 193 ? 5.168 -1.180 17.338 1.00 88.25 193 LEU A CA 1
ATOM 1525 C C . LEU A 1 193 ? 5.503 -2.358 16.397 1.00 88.25 193 LEU A C 1
ATOM 1527 O O . LEU A 1 193 ? 6.390 -2.195 15.560 1.00 88.25 193 LEU A O 1
ATOM 1531 N N . PRO A 1 194 ? 4.765 -3.490 16.406 1.00 84.19 194 PRO A N 1
ATOM 1532 C CA . PRO A 1 194 ? 5.016 -4.577 15.455 1.00 84.19 194 PRO A CA 1
ATOM 1533 C C . PRO A 1 194 ? 4.636 -4.217 14.011 1.00 84.19 194 PRO A C 1
ATOM 1535 O O . PRO A 1 194 ? 5.178 -4.780 13.060 1.00 84.19 194 PRO A O 1
ATOM 1538 N N . SER A 1 195 ? 3.706 -3.277 13.820 1.00 86.50 195 SER A N 1
ATOM 1539 C CA . SER A 1 195 ? 3.273 -2.839 12.490 1.00 86.50 195 SER A CA 1
ATOM 1540 C C . SER A 1 195 ? 4.351 -2.023 11.765 1.00 86.50 195 SER A C 1
ATOM 1542 O O . SER A 1 195 ? 4.457 -2.094 10.542 1.00 86.50 195 SER A O 1
ATOM 1544 N N . ILE A 1 196 ? 5.211 -1.313 12.505 1.00 87.69 196 ILE A N 1
ATOM 1545 C CA . ILE A 1 196 ? 6.358 -0.593 11.928 1.00 87.69 196 ILE A CA 1
ATOM 1546 C C . ILE A 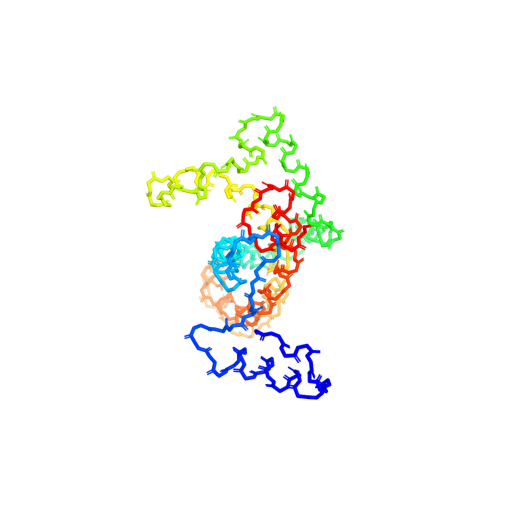1 196 ? 7.342 -1.577 11.284 1.00 87.69 196 ILE A C 1
ATOM 1548 O O . ILE A 1 196 ? 7.818 -1.337 10.185 1.00 87.69 196 ILE A O 1
ATOM 1552 N N . THR A 1 197 ? 7.616 -2.727 11.895 1.00 87.25 197 THR A N 1
ATOM 1553 C CA . THR A 1 197 ? 8.473 -3.739 11.254 1.00 87.25 197 THR A CA 1
ATOM 1554 C C . THR A 1 197 ? 7.811 -4.322 10.004 1.00 87.25 197 THR A C 1
ATOM 1556 O O . THR A 1 197 ? 8.470 -4.553 8.991 1.00 87.25 197 THR A O 1
ATOM 1559 N N . ASN A 1 198 ? 6.488 -4.509 10.040 1.00 87.00 198 ASN A N 1
ATOM 1560 C CA . ASN A 1 198 ? 5.737 -5.026 8.898 1.00 87.00 198 ASN A CA 1
ATOM 1561 C C . ASN A 1 198 ? 5.745 -4.071 7.699 1.00 87.00 198 ASN A C 1
ATOM 1563 O O . ASN A 1 198 ? 5.804 -4.549 6.567 1.00 87.00 198 ASN A O 1
ATOM 1567 N N . ILE A 1 199 ? 5.749 -2.745 7.907 1.00 88.88 199 ILE A N 1
ATOM 1568 C CA . ILE A 1 199 ? 5.841 -1.808 6.779 1.00 88.88 199 ILE A CA 1
ATOM 1569 C C . ILE A 1 199 ? 7.161 -1.993 6.021 1.00 88.88 199 ILE A C 1
ATOM 1571 O O . ILE A 1 199 ? 7.144 -2.058 4.794 1.00 88.88 199 ILE A O 1
ATOM 1575 N N . ALA A 1 200 ? 8.277 -2.187 6.731 1.00 87.31 200 ALA A N 1
ATOM 1576 C CA . ALA A 1 200 ? 9.588 -2.397 6.121 1.00 87.31 200 ALA A CA 1
ATOM 1577 C C . ALA A 1 200 ? 9.619 -3.678 5.275 1.00 87.31 200 ALA A C 1
ATOM 1579 O O . ALA A 1 200 ? 10.081 -3.656 4.136 1.00 87.31 200 ALA A O 1
ATOM 1580 N N . LEU A 1 201 ? 9.053 -4.772 5.794 1.00 87.62 201 LEU A N 1
ATOM 1581 C CA . LEU A 1 201 ? 8.930 -6.034 5.057 1.00 87.62 201 LEU A CA 1
ATOM 1582 C C . LEU A 1 201 ? 7.992 -5.910 3.844 1.00 87.62 201 LEU A C 1
ATOM 1584 O O . LEU A 1 201 ? 8.254 -6.504 2.798 1.00 87.62 201 LEU A O 1
ATOM 1588 N N . SER A 1 202 ? 6.931 -5.101 3.954 1.00 86.69 202 SER A N 1
ATOM 1589 C CA . SER A 1 202 ? 5.942 -4.929 2.883 1.00 86.69 202 SER A CA 1
ATOM 1590 C C . SER A 1 202 ? 6.495 -4.240 1.633 1.00 86.69 202 SER A C 1
ATOM 1592 O O . SER A 1 202 ? 6.010 -4.502 0.537 1.00 86.69 202 SER A O 1
ATOM 1594 N N . PHE A 1 203 ? 7.547 -3.422 1.755 1.00 87.44 203 PHE A N 1
ATOM 1595 C CA . PHE A 1 203 ? 8.198 -2.810 0.589 1.00 87.44 203 PHE A CA 1
ATOM 1596 C C . PHE A 1 203 ? 8.808 -3.853 -0.359 1.00 87.44 203 PHE A C 1
ATOM 1598 O O . PHE A 1 203 ? 8.791 -3.662 -1.574 1.00 87.44 203 PHE A O 1
ATOM 1605 N N . GLY A 1 204 ? 9.310 -4.974 0.170 1.00 82.69 204 GLY A N 1
ATOM 1606 C CA . GLY A 1 204 ? 9.837 -6.061 -0.658 1.00 82.69 204 GLY A CA 1
ATOM 1607 C C . GLY A 1 204 ? 8.732 -6.818 -1.396 1.00 82.69 204 GLY A C 1
ATOM 1608 O O . GLY A 1 204 ? 8.856 -7.108 -2.585 1.00 82.69 204 GLY A O 1
ATOM 1609 N N . THR A 1 205 ? 7.621 -7.102 -0.713 1.00 82.44 205 THR A N 1
ATOM 1610 C CA . THR A 1 205 ? 6.507 -7.859 -1.300 1.00 82.44 205 THR A CA 1
ATOM 1611 C C . THR A 1 205 ? 5.726 -7.034 -2.319 1.00 82.44 205 THR A C 1
ATOM 1613 O O . THR A 1 205 ? 5.370 -7.548 -3.379 1.00 82.44 205 THR A O 1
ATOM 1616 N N . ILE A 1 206 ? 5.499 -5.744 -2.050 1.00 86.19 206 ILE A N 1
ATOM 1617 C CA . ILE A 1 206 ? 4.768 -4.863 -2.965 1.00 86.19 206 ILE A CA 1
ATOM 1618 C C . ILE A 1 206 ? 5.539 -4.620 -4.262 1.00 86.19 206 ILE A C 1
ATOM 1620 O O . ILE A 1 206 ? 4.907 -4.549 -5.308 1.00 86.19 206 ILE A O 1
ATOM 1624 N N . LEU A 1 207 ? 6.879 -4.586 -4.236 1.00 85.12 207 LEU A N 1
ATOM 1625 C CA . LEU A 1 207 ? 7.704 -4.472 -5.444 1.00 85.12 207 LEU A CA 1
ATOM 1626 C C . LEU A 1 207 ? 7.423 -5.629 -6.419 1.00 85.12 207 LEU A C 1
ATOM 1628 O O . LEU A 1 207 ? 7.275 -5.415 -7.620 1.00 85.12 207 LEU A O 1
ATOM 1632 N N . SER A 1 208 ? 7.255 -6.845 -5.890 1.00 80.50 208 SER A N 1
ATOM 1633 C CA . SER A 1 208 ? 6.898 -8.027 -6.680 1.00 80.50 208 SER A CA 1
ATOM 1634 C C . SER A 1 208 ? 5.456 -7.997 -7.200 1.00 80.50 208 SER A C 1
ATOM 1636 O O . SER A 1 208 ? 5.173 -8.641 -8.201 1.00 80.50 208 SER A O 1
ATOM 1638 N N . GLY A 1 209 ? 4.535 -7.276 -6.558 1.00 80.31 209 GLY A N 1
ATOM 1639 C CA . GLY A 1 209 ? 3.162 -7.111 -7.051 1.00 80.31 209 GLY A CA 1
ATOM 1640 C C . GLY A 1 209 ? 2.983 -5.922 -8.000 1.00 80.31 209 GLY A C 1
ATOM 1641 O O . GLY A 1 209 ? 2.122 -5.965 -8.881 1.00 80.31 209 GLY A O 1
ATOM 1642 N N . ALA A 1 210 ? 3.792 -4.874 -7.820 1.00 86.88 210 ALA A N 1
ATOM 1643 C CA . ALA A 1 210 ? 3.695 -3.598 -8.519 1.00 86.88 210 ALA A CA 1
ATOM 1644 C C . ALA A 1 210 ? 3.996 -3.728 -10.012 1.00 86.88 210 ALA A C 1
ATOM 1646 O O . ALA A 1 210 ? 3.290 -3.114 -10.804 1.00 86.88 210 ALA A O 1
ATOM 1647 N N . TYR A 1 211 ? 4.946 -4.581 -10.413 1.00 88.75 211 TYR A N 1
ATOM 1648 C CA . TYR A 1 211 ? 5.293 -4.739 -11.832 1.00 88.75 211 TYR A CA 1
ATOM 1649 C C . TYR A 1 211 ? 4.089 -5.179 -12.687 1.00 88.75 211 TYR A C 1
ATOM 1651 O O . TYR A 1 211 ? 3.885 -4.669 -13.784 1.00 88.75 211 TYR A O 1
ATOM 1659 N N . LEU A 1 212 ? 3.234 -6.072 -12.169 1.00 90.00 212 LEU A N 1
ATOM 1660 C CA . LEU A 1 212 ? 2.020 -6.509 -12.869 1.00 90.00 212 LEU A CA 1
ATOM 1661 C C . LEU A 1 212 ? 0.998 -5.382 -12.997 1.00 90.00 212 LEU A C 1
ATOM 1663 O O . LEU A 1 212 ? 0.330 -5.254 -14.020 1.00 90.00 212 LEU A O 1
ATOM 1667 N N . VAL A 1 213 ? 0.874 -4.566 -11.951 1.00 91.62 213 VAL A N 1
ATOM 166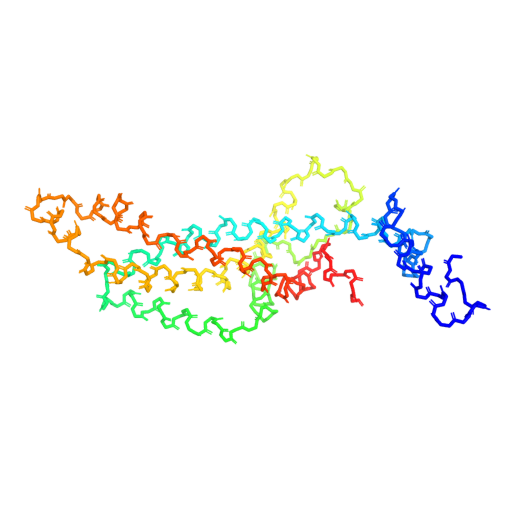8 C CA . VAL A 1 213 ? 0.006 -3.387 -11.963 1.00 91.62 213 VAL A CA 1
ATOM 1669 C C . VAL A 1 213 ? 0.523 -2.382 -12.995 1.00 91.62 213 VAL A C 1
ATOM 1671 O O . VAL A 1 213 ? -0.260 -1.867 -13.787 1.00 91.62 213 VAL A O 1
ATOM 1674 N N . GLU A 1 214 ? 1.834 -2.154 -13.050 1.00 91.06 214 GLU A N 1
ATOM 1675 C CA . GLU A 1 214 ? 2.463 -1.266 -14.030 1.00 91.06 214 GLU A CA 1
ATOM 1676 C C . GLU A 1 214 ? 2.202 -1.714 -15.469 1.00 91.06 214 GLU A C 1
ATOM 1678 O O . GLU A 1 214 ? 1.817 -0.888 -16.294 1.00 91.06 214 GLU A O 1
ATOM 1683 N N . ILE A 1 215 ? 2.314 -3.015 -15.756 1.00 89.19 215 ILE A N 1
ATOM 1684 C CA . ILE A 1 215 ? 2.017 -3.573 -17.082 1.00 89.19 215 ILE A CA 1
ATOM 1685 C C . ILE A 1 215 ? 0.552 -3.322 -17.465 1.00 89.19 215 ILE A C 1
ATOM 1687 O O . ILE A 1 215 ? 0.280 -2.793 -18.543 1.00 89.19 215 ILE A O 1
ATOM 1691 N N . VAL A 1 216 ? -0.401 -3.645 -16.581 1.00 90.50 216 VAL A N 1
ATOM 1692 C CA . VAL A 1 216 ? -1.841 -3.510 -16.878 1.00 90.50 216 VAL A CA 1
ATOM 1693 C C . VAL A 1 216 ? -2.239 -2.059 -17.157 1.00 90.50 216 VAL A C 1
ATOM 1695 O O . VAL A 1 216 ? -3.035 -1.805 -18.058 1.00 90.50 216 VAL A O 1
ATOM 1698 N N . TYR A 1 217 ? -1.677 -1.103 -16.417 1.00 89.19 217 TYR A N 1
ATOM 1699 C CA . TYR A 1 217 ? -1.971 0.322 -16.597 1.00 89.19 217 TYR A CA 1
ATOM 1700 C C . TYR A 1 217 ? -1.043 1.027 -17.599 1.00 89.19 217 TYR A C 1
ATOM 1702 O O . TYR A 1 217 ? -1.163 2.241 -17.783 1.00 89.19 217 TYR A O 1
ATOM 1710 N N . SER A 1 218 ? -0.116 0.299 -18.238 1.00 88.19 218 SER A N 1
ATOM 1711 C CA . SER A 1 218 ? 0.942 0.876 -19.086 1.00 88.19 218 SER A CA 1
ATOM 1712 C C . SER A 1 218 ? 1.669 2.033 -18.385 1.00 88.19 218 SER A C 1
ATOM 1714 O O . SER A 1 218 ? 1.859 3.117 -18.937 1.00 88.19 218 SER A O 1
ATOM 1716 N N . TYR A 1 219 ? 1.990 1.826 -17.110 1.00 87.44 219 TYR A N 1
ATOM 1717 C CA . TYR A 1 219 ? 2.656 2.805 -16.267 1.00 87.44 219 TYR A CA 1
ATOM 1718 C C . TYR A 1 219 ? 4.175 2.733 -16.489 1.00 87.44 219 TYR A C 1
ATOM 1720 O O . TYR A 1 219 ? 4.709 1.624 -16.535 1.00 87.44 219 TYR A O 1
ATOM 1728 N N . PRO A 1 220 ? 4.895 3.867 -16.587 1.00 84.88 220 PRO A N 1
ATOM 1729 C CA . PRO A 1 220 ? 6.318 3.909 -16.934 1.00 84.88 220 PRO A CA 1
ATOM 1730 C C . PRO A 1 220 ? 7.211 3.546 -15.734 1.00 84.88 220 PRO A C 1
ATOM 1732 O O . PRO A 1 220 ? 8.080 4.313 -15.332 1.00 84.88 220 PRO A O 1
ATOM 1735 N N . GLY A 1 221 ? 6.973 2.385 -15.127 1.00 86.31 221 GLY A N 1
ATOM 1736 C CA . GLY A 1 221 ? 7.775 1.831 -14.041 1.00 86.31 221 GLY A CA 1
ATOM 1737 C C . GLY A 1 221 ? 8.743 0.741 -14.505 1.00 86.31 221 GLY A C 1
ATOM 1738 O O . GLY A 1 221 ? 8.834 0.399 -15.684 1.00 86.31 221 GLY A O 1
ATOM 1739 N N . MET A 1 222 ? 9.483 0.182 -13.554 1.00 86.00 222 MET A N 1
ATOM 1740 C CA . MET A 1 222 ? 10.496 -0.847 -13.785 1.00 86.00 222 MET A CA 1
ATOM 1741 C C . MET A 1 222 ? 9.889 -2.129 -14.364 1.00 86.00 222 MET A C 1
ATOM 1743 O O . MET A 1 222 ? 10.555 -2.822 -15.126 1.00 86.00 222 MET A O 1
ATOM 1747 N N . GLY A 1 223 ? 8.631 -2.443 -14.043 1.00 80.44 223 GLY A N 1
ATOM 1748 C CA . GLY A 1 223 ? 7.923 -3.595 -14.595 1.00 80.44 223 GLY A CA 1
ATOM 1749 C C . GLY A 1 223 ? 7.707 -3.508 -16.100 1.00 80.44 223 GLY A C 1
ATOM 1750 O O . GLY A 1 223 ? 7.826 -4.515 -16.796 1.00 80.44 223 GLY A O 1
ATOM 1751 N N . TYR A 1 224 ? 7.464 -2.297 -16.604 1.00 77.00 224 TYR A N 1
ATOM 1752 C CA . TYR A 1 224 ? 7.352 -2.038 -18.037 1.00 77.00 224 TYR A CA 1
ATOM 1753 C C . TYR A 1 224 ? 8.705 -2.162 -18.753 1.00 77.00 224 TYR A C 1
ATOM 1755 O O . TYR A 1 224 ? 8.750 -2.569 -19.903 1.00 77.00 224 TYR A O 1
ATOM 1763 N N . LEU A 1 225 ? 9.816 -1.852 -18.074 1.00 78.50 225 LEU A N 1
ATOM 1764 C CA . LEU A 1 225 ? 11.161 -1.924 -18.654 1.00 78.50 225 LEU A CA 1
ATOM 1765 C C . LEU A 1 225 ? 11.631 -3.362 -18.938 1.00 78.50 225 LEU A C 1
ATOM 1767 O O . LEU A 1 225 ? 12.386 -3.602 -19.877 1.00 78.50 225 LEU A O 1
ATOM 1771 N N . ILE A 1 226 ? 11.272 -4.296 -18.057 1.00 74.94 226 ILE A N 1
ATOM 1772 C CA . ILE A 1 226 ? 11.823 -5.662 -18.044 1.00 74.94 226 ILE A CA 1
ATOM 1773 C C . ILE A 1 226 ? 11.065 -6.596 -19.009 1.00 74.94 226 ILE A C 1
ATOM 1775 O O . ILE A 1 226 ? 11.554 -7.688 -19.300 1.00 74.94 226 ILE A O 1
ATOM 1779 N N . THR A 1 227 ? 9.897 -6.173 -19.503 1.00 63.56 227 THR A N 1
ATOM 1780 C CA . THR A 1 227 ? 9.012 -6.963 -20.378 1.00 63.56 227 THR A CA 1
ATOM 1781 C C . THR A 1 227 ? 9.143 -6.514 -21.826 1.00 63.56 227 THR A C 1
ATOM 1783 O O . THR A 1 227 ? 9.282 -7.399 -22.698 1.00 63.56 227 THR A O 1
#

Organism: NCBI:txid1978158

Radius of gyration: 23.06 Å; chains: 1; bounding box: 59×38×64 Å

Foldseek 3Di:
DQPVVDPPVVSVVVQCCQQPVDVVRQPDADPVDPPHTPVVLQVLFAVLLVCLLVLLLVQLQVLLLVLLLVLLLVPPDPSVVVLLVVLVVLQPDALLNLLLVLLCVCCVVVVVAPQADDPVCSVDDVVVPVVNVCRLSVSLSVSSSSSRNSVSSNQLNVLLNVLCPDPVLVVVVVVVDDSVCSRPVPRSVVSCPVVVVVSVVVSVVVSVRSLSSCVRRVNSHPSNVVD